Protein AF-A0A317EJA6-F1 (afdb_monomer)

pLDDT: mean 75.08, std 11.93, range [37.5, 88.44]

Nearest PDB structures (foldseek):
  4u9l-assembly1_A  TM=2.646E-01  e=9.476E-01  Thermus thermophilus HB8
  5x9h-assembly1_A  TM=3.148E-01  e=2.258E+00  Thermus thermophilus HB8
  5a1s-assembly2_B  TM=1.714E-01  e=2.710E+00  Salmonella enterica
  7uj6-assembly1_B  TM=1.928E-01  e=5.893E+00  Borreliella burgdorferi 297

Secondary structure (DSSP, 8-state):
-HHHHHHHHHHHHHHHHHHTS-HHHHHHHIIIIIS---HHHHHHHHHHHHHHHHHHHHHHHHHTT---HHHHHHHHHHHHHHHHHIIIIIGGGS-SEEEEETTEEEEHHHHHHHHHHHHHHHHHHHHHHHTTTTSSS--------HHHHHHHHHHHHHHHHHH-S-THHHHHHIIIIIS---HHHHHHHHHHHHHHHHTT--

Organism: NCBI:txid651869

Foldseek 3Di:
DVVVLVVVVVVLLVVCLVLQQQQLLPQQCSCCPVVVDQSLVSLVVSLVSRLVSLVVSLVVLVVVVLAPVVLLVLLLVLLLVLLVCCLVPPVVPDDQFDDDDDPDGCGLSNVLVVLSVVVVVVLVVLCVVLVPPPPDDDPPPQPPPSVQSSVLSNVLSNSCSSSSRLSSNSQQSCCCRVVVRDNSSSSSNSSVSSNVSSVVPD

Sequence (202 aa):
MEIIAYVASALIGISLGLIGGGGSILTMPVLVYLFGVNPLLATSYSLFIVGSTSLAGTVGNFKRRLVNIKTALLFGSASISTVFLTRKFIIPVIPKTIIKIGDFELTENMLMMVLFAVLMVAAATAMIKGGRANSSNQIKKPQLDLGKLLLYGIAIGLATGFLGAGGGFLLIPTLVILVGLPMKEAVGTSLFIIALRLTQEF

Radius of gyration: 17.4 Å; Cα contacts (8 Å, |Δi|>4): 237; chains: 1; bounding box: 53×36×51 Å

InterPro domains:
  IPR002781 Transmembrane protein TauE-like, transmembrane domain [PF01925] (7-195)
  IPR051598 4-Toluene sulfonate uptake permease/Inactive protease-like domain-containing protein [PTHR43701] (6-195)

Solvent-accessible surface area (backbone atoms only — not comparable to full-atom values): 10522 Å² total; per-residue (Å²): 115,66,68,59,48,53,54,48,50,51,54,46,51,53,52,31,63,72,65,46,46,52,35,33,67,52,44,38,58,42,32,32,73,72,65,65,35,55,61,81,58,24,18,57,54,24,27,54,56,34,16,55,52,17,44,59,46,23,57,59,24,53,75,68,68,25,44,48,61,69,58,29,52,51,26,31,49,35,20,50,55,29,20,53,47,29,51,68,62,49,54,78,68,57,62,76,67,77,48,80,63,82,92,48,73,49,37,56,65,54,52,41,52,52,54,48,52,54,52,48,53,50,47,51,53,48,46,67,70,50,72,73,76,80,85,71,87,77,90,65,73,73,78,76,49,61,67,58,42,34,50,51,15,32,55,52,9,40,56,27,26,70,53,48,42,40,48,36,50,61,38,37,51,41,30,33,67,76,65,60,38,57,67,69,34,17,37,24,21,30,13,43,36,35,29,58,48,48,71,70,78,114

Structure (mmCIF, N/CA/C/O backbone):
data_AF-A0A317EJA6-F1
#
_entry.id   AF-A0A317EJA6-F1
#
loop_
_atom_site.group_PDB
_atom_site.id
_atom_site.type_symbol
_atom_site.label_atom_id
_atom_site.label_alt_id
_atom_site.label_comp_id
_atom_site.label_asym_id
_atom_site.label_entity_id
_atom_site.label_seq_id
_atom_site.pdbx_PDB_ins_code
_atom_site.Cartn_x
_atom_site.Cartn_y
_atom_site.Cartn_z
_atom_site.occupancy
_atom_site.B_iso_or_equiv
_atom_site.auth_seq_id
_atom_site.auth_comp_id
_atom_site.auth_asym_id
_atom_site.auth_atom_id
_atom_site.pdbx_PDB_model_num
ATOM 1 N N . MET A 1 1 ? -7.891 -16.860 23.976 1.00 60.44 1 MET A N 1
ATOM 2 C CA . MET A 1 1 ? -8.036 -15.898 22.858 1.00 60.44 1 MET A CA 1
ATOM 3 C C . MET A 1 1 ? -6.690 -15.288 22.466 1.00 60.44 1 MET A C 1
ATOM 5 O O . MET A 1 1 ? -6.360 -15.316 21.291 1.00 60.44 1 MET A O 1
ATOM 9 N N . GLU A 1 2 ? -5.868 -14.832 23.415 1.00 69.12 2 GLU A N 1
ATOM 10 C CA . GLU A 1 2 ? -4.593 -14.140 23.129 1.00 69.12 2 GLU A CA 1
ATOM 11 C C . GLU A 1 2 ? -3.523 -15.008 22.444 1.00 69.12 2 GLU A C 1
ATOM 13 O O . GLU A 1 2 ? -2.884 -14.564 21.498 1.00 69.12 2 GLU A O 1
ATOM 18 N N . ILE A 1 3 ? -3.378 -16.279 22.837 1.00 78.44 3 ILE A N 1
ATOM 19 C CA . ILE A 1 3 ? -2.412 -17.207 22.212 1.00 78.44 3 ILE A CA 1
ATOM 20 C C . ILE A 1 3 ? -2.714 -17.409 20.717 1.00 78.44 3 ILE A C 1
ATOM 22 O O . ILE A 1 3 ? -1.803 -17.436 19.896 1.00 78.44 3 ILE A O 1
ATOM 26 N N . ILE A 1 4 ? -3.997 -17.483 20.347 1.00 78.56 4 ILE A N 1
ATOM 27 C CA . ILE A 1 4 ? -4.428 -17.598 18.945 1.00 78.56 4 ILE A CA 1
ATOM 28 C C . ILE A 1 4 ? -4.082 -16.315 18.182 1.00 78.56 4 ILE A C 1
ATOM 30 O O . ILE A 1 4 ? -3.605 -16.392 17.054 1.00 78.56 4 ILE A O 1
ATOM 34 N N . ALA A 1 5 ? -4.257 -15.146 18.806 1.00 71.94 5 ALA A N 1
ATOM 35 C CA . ALA A 1 5 ? -3.892 -13.864 18.210 1.00 71.94 5 ALA A CA 1
ATOM 36 C C . ALA A 1 5 ? -2.374 -13.733 17.986 1.00 71.94 5 ALA A C 1
ATOM 38 O O . ALA A 1 5 ? -1.963 -13.241 16.936 1.00 71.94 5 ALA A O 1
ATOM 39 N N . TYR A 1 6 ? -1.541 -14.227 18.910 1.00 79.56 6 TYR A N 1
ATOM 40 C CA . TYR A 1 6 ? -0.081 -14.243 18.755 1.00 79.56 6 TYR A CA 1
ATOM 41 C C . TYR A 1 6 ? 0.398 -15.220 17.675 1.00 79.56 6 TYR A C 1
ATOM 43 O O . TYR A 1 6 ? 1.278 -14.894 16.881 1.00 79.56 6 TYR A O 1
ATOM 51 N N . VAL A 1 7 ? -0.196 -16.412 17.598 1.00 81.69 7 VAL A N 1
ATOM 52 C CA . VAL A 1 7 ? 0.138 -17.385 16.546 1.00 81.69 7 VAL A CA 1
ATOM 53 C C . VAL A 1 7 ? -0.316 -16.874 15.176 1.00 81.69 7 VAL A C 1
ATOM 55 O O . VAL A 1 7 ? 0.432 -16.961 14.201 1.00 81.69 7 VAL A O 1
ATOM 58 N N . ALA A 1 8 ? -1.509 -16.277 15.099 1.00 74.00 8 ALA A N 1
ATOM 59 C CA . ALA A 1 8 ? -2.004 -15.650 13.882 1.00 74.00 8 ALA A CA 1
ATOM 60 C C . ALA A 1 8 ? -1.100 -14.488 13.445 1.00 74.00 8 ALA A C 1
ATOM 62 O O . ALA A 1 8 ? -0.719 -14.429 12.278 1.00 74.00 8 ALA A O 1
ATOM 63 N N . SER A 1 9 ? -0.699 -13.598 14.359 1.00 72.75 9 SER A N 1
ATOM 64 C CA . SER A 1 9 ? 0.169 -12.463 14.029 1.00 72.75 9 SER A CA 1
ATOM 65 C C . SER A 1 9 ? 1.563 -12.900 13.571 1.00 72.75 9 SER A C 1
ATOM 67 O O . SER A 1 9 ? 2.102 -12.289 12.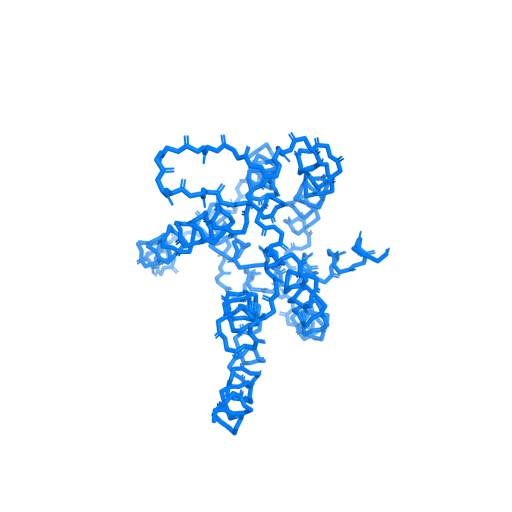649 1.00 72.75 9 SER A O 1
ATOM 69 N N . ALA A 1 10 ? 2.111 -13.992 14.116 1.00 77.50 10 ALA A N 1
ATOM 70 C CA . ALA A 1 10 ? 3.363 -14.585 13.647 1.00 77.50 10 ALA A CA 1
ATOM 71 C C . ALA A 1 10 ? 3.244 -15.146 12.216 1.00 77.50 10 ALA A C 1
ATOM 73 O O . ALA A 1 10 ? 4.062 -14.820 11.353 1.00 77.50 10 ALA A O 1
ATOM 74 N N . LEU A 1 11 ? 2.200 -15.934 11.930 1.00 76.19 11 LEU A N 1
ATOM 75 C CA . LEU A 1 11 ? 1.938 -16.476 10.588 1.00 76.19 11 LEU A CA 1
ATOM 76 C C . LEU A 1 11 ? 1.684 -15.371 9.560 1.00 76.19 11 LEU A C 1
ATOM 78 O O . LEU A 1 11 ? 2.190 -15.428 8.438 1.00 76.19 11 LEU A O 1
ATOM 82 N N . ILE A 1 12 ? 0.938 -14.342 9.960 1.00 70.50 12 ILE A N 1
ATOM 83 C CA . ILE A 1 12 ? 0.706 -13.149 9.155 1.00 70.50 12 ILE A CA 1
ATOM 84 C C . ILE A 1 12 ? 2.040 -12.448 8.912 1.00 70.50 12 ILE A C 1
ATOM 86 O O . ILE A 1 12 ? 2.386 -12.253 7.760 1.00 70.50 12 ILE A O 1
ATOM 90 N N . GLY A 1 13 ? 2.845 -12.156 9.935 1.00 70.31 13 GLY A N 1
ATOM 91 C CA . GLY A 1 13 ? 4.155 -11.516 9.774 1.00 70.31 13 GLY A CA 1
ATOM 92 C C . GLY A 1 13 ? 5.063 -12.234 8.769 1.00 70.31 13 GLY A C 1
ATOM 93 O O . GLY A 1 13 ? 5.651 -11.589 7.900 1.00 70.31 13 GLY A O 1
ATOM 94 N N . ILE A 1 14 ? 5.101 -13.569 8.814 1.00 71.25 14 ILE A N 1
ATOM 95 C CA . ILE A 1 14 ? 5.841 -14.398 7.851 1.00 71.25 14 ILE A CA 1
ATOM 96 C C . ILE A 1 14 ? 5.242 -14.275 6.441 1.00 71.25 14 ILE A C 1
ATOM 98 O O . ILE A 1 14 ? 5.969 -14.028 5.479 1.00 71.25 14 ILE A O 1
ATOM 102 N N . SER A 1 15 ? 3.919 -14.393 6.307 1.00 70.25 15 SER A N 1
ATOM 103 C CA . SER A 1 15 ? 3.217 -14.242 5.025 1.00 70.25 15 SER A CA 1
ATOM 104 C C . SER A 1 15 ? 3.424 -12.847 4.415 1.00 70.25 15 SER A C 1
ATOM 106 O O . SER A 1 15 ? 3.725 -12.714 3.228 1.00 70.25 15 SER A O 1
ATOM 108 N N . LEU A 1 16 ? 3.358 -11.801 5.241 1.00 65.31 16 LEU A N 1
ATOM 109 C CA . LEU A 1 16 ? 3.560 -10.408 4.854 1.00 65.31 16 LEU A CA 1
ATOM 110 C C . LEU A 1 16 ? 5.004 -10.139 4.418 1.00 65.31 16 LEU A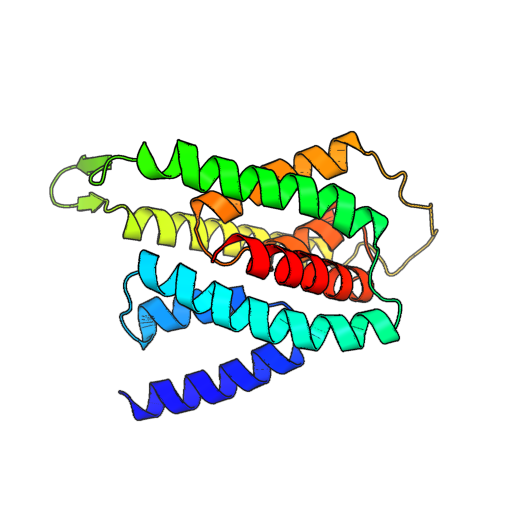 C 1
ATOM 112 O O . LEU A 1 16 ? 5.216 -9.435 3.430 1.00 65.31 16 LEU A O 1
ATOM 116 N N . GLY A 1 17 ? 5.982 -10.724 5.116 1.00 62.88 17 GLY A N 1
ATOM 117 C CA . GLY A 1 17 ? 7.397 -10.640 4.757 1.00 62.88 17 GLY A CA 1
ATOM 118 C C . GLY A 1 17 ? 7.721 -11.340 3.434 1.00 62.88 17 GLY A C 1
ATOM 119 O O . GLY A 1 17 ? 8.519 -10.827 2.652 1.00 62.88 17 GLY A O 1
ATOM 120 N N . LEU A 1 18 ? 7.064 -12.468 3.146 1.00 63.50 18 LEU A N 1
ATOM 121 C CA . LEU A 1 18 ? 7.261 -13.234 1.910 1.00 63.50 18 LEU A CA 1
ATOM 122 C C . LEU A 1 18 ? 6.587 -12.596 0.687 1.00 63.50 18 LEU A C 1
ATOM 124 O O . LEU A 1 18 ? 7.159 -12.606 -0.401 1.00 63.50 18 LEU A O 1
ATOM 128 N N . ILE A 1 19 ? 5.385 -12.035 0.850 1.00 62.78 19 ILE A N 1
ATOM 129 C CA . ILE A 1 19 ? 4.614 -11.428 -0.251 1.00 62.78 19 ILE A CA 1
ATOM 130 C C . ILE A 1 19 ? 5.138 -10.020 -0.588 1.00 62.78 19 ILE A C 1
ATOM 132 O O . ILE A 1 19 ? 4.932 -9.533 -1.699 1.00 62.78 19 ILE A O 1
ATOM 136 N N . GLY A 1 20 ? 5.863 -9.379 0.337 1.00 55.78 20 GLY A N 1
ATOM 137 C CA . GLY A 1 20 ? 6.688 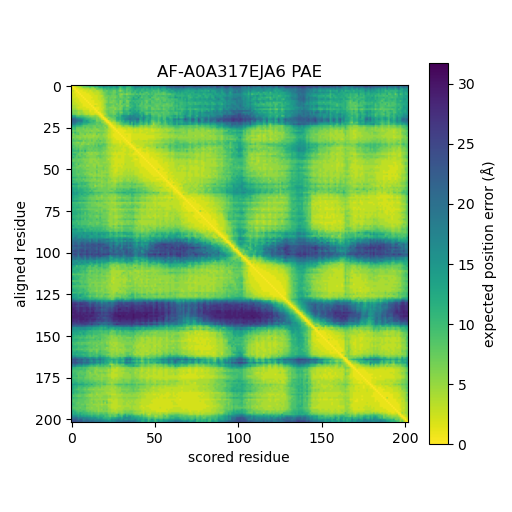-8.208 0.044 1.00 55.78 20 GLY A CA 1
ATOM 138 C C . GLY A 1 20 ? 5.903 -7.009 -0.489 1.00 55.78 20 GLY A C 1
ATOM 139 O O . GLY A 1 20 ? 6.363 -6.349 -1.404 1.00 55.78 20 GLY A O 1
ATOM 140 N N . GLY A 1 21 ? 4.714 -6.718 0.042 1.00 54.38 21 GLY A N 1
ATOM 141 C CA . GLY A 1 21 ? 3.952 -5.515 -0.345 1.00 54.38 21 GLY A CA 1
ATOM 142 C C . GLY A 1 21 ? 2.473 -5.539 0.043 1.00 54.38 21 GLY A C 1
ATOM 143 O O . GLY A 1 21 ? 1.862 -4.491 0.224 1.00 54.38 21 GLY A O 1
ATOM 144 N N . GLY A 1 22 ? 1.905 -6.732 0.258 1.00 54.62 22 GLY A N 1
ATOM 145 C CA . GLY A 1 22 ? 0.502 -6.939 0.660 1.00 54.62 22 GLY A CA 1
ATOM 146 C C . GLY A 1 22 ? 0.213 -6.799 2.160 1.00 54.62 22 GLY A C 1
ATOM 147 O O . GLY A 1 22 ? -0.910 -7.059 2.586 1.00 54.62 22 GLY A O 1
ATOM 148 N N . GLY A 1 23 ? 1.211 -6.369 2.943 1.00 59.34 23 GLY A N 1
ATOM 149 C CA . GLY A 1 23 ? 1.157 -6.091 4.383 1.00 59.34 23 GLY A CA 1
ATOM 150 C C . GLY A 1 23 ? -0.177 -5.542 4.881 1.00 59.34 23 GLY A C 1
ATOM 151 O O . GLY A 1 23 ? -0.782 -6.078 5.813 1.00 59.34 23 GLY A O 1
ATOM 152 N N . SER A 1 24 ? -0.636 -4.475 4.223 1.00 61.47 24 SER A N 1
ATOM 153 C CA . SER A 1 24 ? -1.781 -3.674 4.656 1.00 61.47 24 SER A CA 1
ATOM 154 C C . SER A 1 24 ? -3.139 -4.325 4.437 1.00 61.47 24 SER A C 1
ATOM 156 O O . SER A 1 24 ? -4.079 -3.968 5.142 1.00 61.47 24 SER A O 1
ATOM 158 N N . ILE A 1 25 ? -3.250 -5.306 3.529 1.00 69.94 25 ILE A N 1
ATOM 159 C CA . ILE A 1 25 ? -4.513 -6.030 3.292 1.00 69.94 25 ILE A CA 1
ATOM 160 C C . ILE A 1 25 ? -4.940 -6.766 4.553 1.00 69.94 25 ILE A C 1
ATOM 162 O O . ILE A 1 25 ? -6.112 -6.754 4.914 1.00 69.94 25 ILE A O 1
ATOM 166 N N . LEU A 1 26 ? -3.973 -7.411 5.207 1.00 73.88 26 LEU A N 1
ATOM 167 C CA . LEU A 1 26 ? -4.229 -8.300 6.333 1.00 73.88 26 LEU A CA 1
ATOM 168 C C . LEU A 1 26 ? -4.029 -7.603 7.679 1.00 73.88 26 LEU A C 1
ATOM 170 O O . LEU A 1 26 ? -4.801 -7.858 8.597 1.00 73.88 26 LEU A O 1
ATOM 174 N N . THR A 1 27 ? -3.055 -6.694 7.816 1.00 77.56 27 THR A N 1
ATOM 175 C CA . THR A 1 27 ? -2.794 -6.025 9.111 1.00 77.56 27 THR A CA 1
ATOM 176 C C . THR A 1 27 ? -3.983 -5.219 9.619 1.00 77.56 27 THR A C 1
ATOM 178 O O . THR A 1 27 ? -4.251 -5.245 10.816 1.00 77.56 27 THR A O 1
ATOM 181 N N . MET A 1 28 ? -4.712 -4.532 8.737 1.00 79.00 28 MET A N 1
ATOM 182 C CA . MET A 1 28 ? -5.861 -3.713 9.131 1.00 79.00 28 MET A CA 1
ATOM 183 C C . MET A 1 28 ? -7.002 -4.543 9.750 1.00 79.00 28 MET A C 1
ATOM 185 O O . MET A 1 28 ? -7.325 -4.309 10.917 1.00 79.00 28 MET A O 1
ATOM 189 N N . PRO A 1 29 ? -7.570 -5.552 9.054 1.00 77.38 29 PRO A N 1
ATOM 190 C CA . PRO A 1 29 ? -8.573 -6.444 9.636 1.00 77.38 29 PRO A CA 1
ATOM 191 C C . PRO A 1 29 ? -8.081 -7.161 10.889 1.00 77.38 29 PRO A C 1
ATOM 193 O O . PRO A 1 29 ? -8.847 -7.357 11.822 1.00 77.38 29 PRO A O 1
ATOM 196 N N . VAL A 1 30 ? -6.805 -7.538 10.937 1.00 79.62 30 VAL A N 1
ATOM 197 C CA . VAL A 1 30 ? -6.236 -8.234 12.095 1.00 79.62 30 VAL A CA 1
ATOM 198 C C . VAL A 1 30 ? -6.232 -7.335 13.327 1.00 79.62 30 VAL A C 1
ATOM 200 O O . VAL A 1 30 ? -6.695 -7.751 14.385 1.00 79.62 30 VAL A O 1
ATOM 203 N N . LEU A 1 31 ? -5.776 -6.089 13.197 1.00 79.50 31 LEU A N 1
ATOM 204 C CA . LEU A 1 31 ? -5.775 -5.128 14.302 1.00 79.50 31 LEU A CA 1
ATOM 205 C C . LEU A 1 31 ? -7.192 -4.819 14.800 1.00 79.50 31 LEU A C 1
ATOM 207 O O . LEU A 1 31 ? -7.409 -4.726 16.005 1.00 79.50 31 LEU A O 1
ATOM 211 N N . VAL A 1 32 ? -8.161 -4.709 13.891 1.00 82.31 32 VAL A N 1
ATOM 212 C CA . VAL A 1 32 ? -9.547 -4.385 14.250 1.00 82.31 32 VAL A CA 1
ATOM 213 C C . VAL A 1 32 ? -10.286 -5.593 14.831 1.00 82.31 32 VAL A C 1
ATOM 215 O O . VAL A 1 32 ? -10.873 -5.488 15.904 1.00 82.31 32 VAL A O 1
ATOM 218 N N . TYR A 1 33 ? -10.255 -6.747 14.160 1.00 82.44 33 TYR A N 1
ATOM 219 C CA . TYR A 1 33 ? -11.065 -7.910 14.538 1.00 82.44 33 TYR A CA 1
ATOM 220 C C . TYR A 1 33 ? -10.400 -8.827 15.567 1.00 82.44 33 TYR A C 1
ATOM 222 O O . TYR A 1 33 ? -11.106 -9.366 16.414 1.00 82.44 33 TYR A O 1
ATOM 230 N N . LEU A 1 34 ? -9.0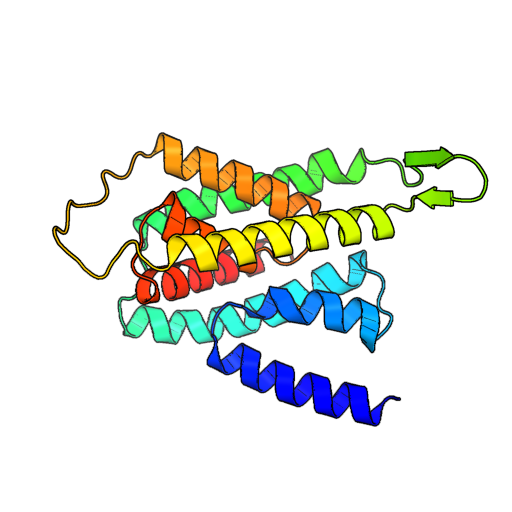74 -9.029 15.519 1.00 80.62 34 LEU A N 1
ATOM 231 C CA . LEU A 1 34 ? -8.389 -9.873 16.511 1.00 80.62 34 LEU A CA 1
ATOM 232 C C . LEU A 1 34 ? -7.963 -9.085 17.748 1.00 80.62 34 LEU A C 1
ATOM 234 O O . LEU A 1 34 ? -8.118 -9.580 18.860 1.00 80.62 34 LEU A O 1
ATOM 238 N N . PHE A 1 35 ? -7.410 -7.886 17.557 1.00 80.06 35 PHE A N 1
ATOM 239 C CA . PHE A 1 35 ? -6.883 -7.078 18.662 1.00 80.06 35 PHE A CA 1
ATOM 240 C C . PHE A 1 35 ? -7.887 -6.052 19.205 1.00 80.06 35 PHE A C 1
ATOM 242 O O . PHE A 1 35 ? -7.590 -5.385 20.192 1.00 80.06 35 PHE A O 1
ATOM 249 N N . GLY A 1 36 ? -9.067 -5.913 18.587 1.00 81.81 36 GLY A N 1
ATOM 250 C CA . GLY A 1 36 ? -10.111 -4.989 19.044 1.00 81.81 36 GLY A CA 1
ATOM 251 C C . GLY A 1 36 ? -9.709 -3.512 18.967 1.00 81.81 36 GLY A C 1
ATOM 252 O O . GLY A 1 36 ? -10.310 -2.672 19.634 1.00 81.81 36 GLY A O 1
ATOM 253 N N . VAL A 1 37 ? -8.674 -3.180 18.190 1.00 83.19 37 VAL A N 1
ATOM 254 C CA . VAL A 1 37 ? -8.165 -1.812 18.076 1.00 83.19 37 VAL A CA 1
ATOM 255 C C . VAL A 1 37 ? -9.150 -0.984 17.257 1.00 83.19 37 VAL A C 1
ATOM 257 O O . VAL A 1 37 ? -9.646 -1.423 16.219 1.00 83.19 37 VAL A O 1
ATOM 260 N N . ASN A 1 38 ? -9.414 0.246 17.702 1.00 82.94 38 ASN A N 1
ATOM 261 C CA . ASN A 1 38 ? -10.247 1.180 16.951 1.00 82.94 38 ASN A CA 1
ATOM 262 C C . ASN A 1 38 ? -9.691 1.352 15.516 1.00 82.94 38 ASN A C 1
ATOM 264 O O . ASN A 1 38 ? -8.483 1.568 15.379 1.00 82.94 38 ASN A O 1
ATOM 268 N N . PRO A 1 39 ? -10.528 1.299 14.460 1.00 76.62 39 PRO A N 1
ATOM 269 C CA . PRO A 1 39 ? -10.091 1.430 13.069 1.00 76.62 39 PRO A CA 1
ATOM 270 C C . PRO A 1 39 ? -9.158 2.612 12.814 1.00 76.62 39 PRO A C 1
ATOM 272 O O . PRO A 1 39 ? -8.150 2.439 12.138 1.00 76.62 39 PRO A O 1
ATOM 275 N N . LEU A 1 40 ? -9.421 3.765 13.435 1.00 74.25 40 LEU A N 1
ATOM 276 C CA . LEU A 1 40 ? -8.604 4.970 13.291 1.00 74.25 40 LEU A CA 1
ATOM 277 C C . LEU A 1 40 ? -7.190 4.834 13.889 1.00 74.25 40 LEU A C 1
ATOM 279 O O . LEU A 1 40 ? -6.240 5.449 13.410 1.00 74.25 40 LEU A O 1
ATOM 283 N N . LEU A 1 41 ? -7.023 4.041 14.949 1.00 78.88 41 LEU A N 1
ATOM 284 C CA . LEU A 1 41 ? -5.701 3.741 15.515 1.00 78.88 41 LEU A CA 1
ATOM 285 C C . LEU A 1 41 ? -5.013 2.627 14.732 1.00 78.88 41 LEU A C 1
ATOM 287 O O . LEU A 1 41 ? -3.811 2.678 14.464 1.00 78.88 41 LEU A O 1
ATOM 291 N N . ALA A 1 42 ? -5.794 1.632 14.325 1.00 80.25 42 ALA A N 1
ATOM 292 C CA . ALA A 1 42 ? -5.310 0.510 13.555 1.00 80.25 42 ALA A CA 1
ATOM 293 C C . ALA A 1 42 ? -4.734 0.974 12.202 1.00 80.25 42 ALA A C 1
ATOM 295 O O . ALA A 1 42 ? -3.743 0.404 11.746 1.00 80.25 42 ALA A O 1
ATOM 296 N N . THR A 1 43 ? -5.284 2.026 11.580 1.00 76.06 43 THR A N 1
ATOM 297 C CA . THR A 1 43 ? -4.746 2.606 10.339 1.00 76.06 43 THR A CA 1
ATOM 298 C C . THR A 1 43 ? -3.312 3.087 10.526 1.00 76.06 43 THR A C 1
ATOM 300 O O . THR A 1 43 ? -2.431 2.684 9.763 1.00 76.06 43 THR A O 1
ATOM 303 N N . SER A 1 44 ? -3.047 3.834 11.600 1.00 78.19 44 SER A N 1
ATOM 304 C CA . SER A 1 44 ? -1.714 4.350 11.930 1.00 78.19 44 SER A CA 1
ATOM 305 C C . SER A 1 44 ? -0.721 3.220 12.214 1.00 78.19 44 SER A C 1
ATOM 307 O O . SER A 1 44 ? 0.382 3.201 11.666 1.00 78.19 44 SER A O 1
ATOM 309 N N . TYR A 1 45 ? -1.122 2.218 13.005 1.00 81.75 45 TYR A N 1
ATOM 310 C CA . TYR A 1 45 ? -0.277 1.051 13.279 1.00 81.75 45 TYR A CA 1
ATOM 311 C C . TYR A 1 45 ? 0.010 0.236 12.019 1.00 81.75 45 TYR A C 1
ATOM 313 O O . TYR A 1 45 ? 1.149 -0.171 11.790 1.00 81.75 45 TYR A O 1
ATOM 321 N N . SER A 1 46 ? -0.994 0.040 11.161 1.00 79.44 46 SER A N 1
ATOM 322 C CA . SER A 1 46 ? -0.817 -0.679 9.902 1.00 79.44 46 SER A CA 1
ATOM 323 C C . SER A 1 46 ? 0.171 0.034 8.983 1.00 79.44 46 SER A C 1
ATOM 325 O O . SER A 1 46 ? 1.039 -0.617 8.407 1.00 79.44 46 SER A O 1
ATOM 327 N N . LEU A 1 47 ? 0.112 1.367 8.884 1.00 78.88 47 LEU A N 1
ATOM 328 C CA . LEU A 1 47 ? 1.046 2.106 8.048 1.00 78.88 47 LEU A CA 1
ATOM 329 C C . LEU A 1 47 ? 2.470 2.017 8.592 1.00 78.88 47 LEU A C 1
ATOM 331 O O . LEU A 1 47 ? 3.395 1.830 7.807 1.00 78.88 47 LEU A O 1
ATOM 335 N N . PHE A 1 48 ? 2.657 2.084 9.910 1.00 80.56 48 PHE A N 1
ATOM 336 C CA . PHE A 1 48 ? 3.984 1.929 10.500 1.00 80.56 48 PHE A CA 1
ATOM 337 C C . PHE A 1 48 ? 4.581 0.543 10.219 1.00 80.56 48 PHE A C 1
ATOM 339 O O . PHE A 1 48 ? 5.724 0.436 9.763 1.00 80.56 48 PHE A O 1
ATOM 346 N N . ILE A 1 49 ? 3.795 -0.521 10.415 1.00 80.62 49 ILE A N 1
ATOM 347 C CA . ILE A 1 49 ? 4.213 -1.908 10.151 1.00 80.62 49 ILE A CA 1
ATOM 348 C C . ILE A 1 49 ? 4.563 -2.087 8.667 1.00 80.62 49 ILE A C 1
ATOM 350 O O . ILE A 1 49 ? 5.619 -2.616 8.303 1.00 80.62 49 ILE A O 1
ATOM 354 N N . VAL A 1 50 ? 3.675 -1.636 7.785 1.00 78.94 50 VAL A N 1
ATOM 355 C CA . VAL A 1 50 ? 3.788 -1.871 6.345 1.00 78.94 50 VAL A CA 1
ATOM 356 C C . VAL A 1 50 ? 4.832 -0.959 5.715 1.00 78.94 50 VAL A C 1
ATOM 358 O O . VAL A 1 50 ? 5.565 -1.394 4.834 1.00 78.94 50 VAL A O 1
ATOM 361 N N . GLY A 1 51 ? 4.973 0.275 6.183 1.00 82.62 51 GLY A N 1
ATOM 362 C CA . GLY A 1 51 ? 6.034 1.169 5.744 1.00 82.62 51 GLY A CA 1
ATOM 363 C C . GLY A 1 51 ? 7.410 0.662 6.157 1.00 82.62 51 GLY A C 1
ATOM 364 O O . GLY A 1 51 ? 8.303 0.622 5.315 1.00 82.62 51 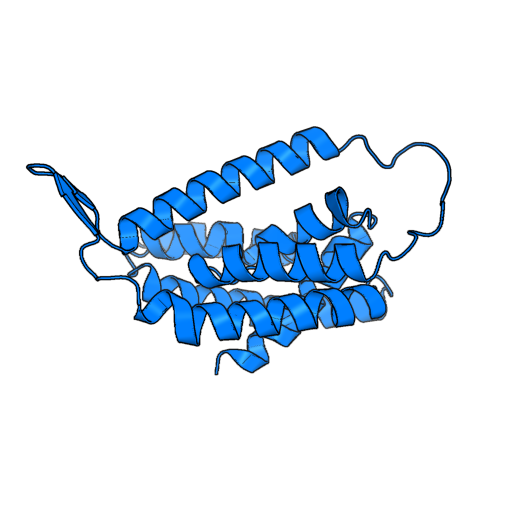GLY A O 1
ATOM 365 N N . SER A 1 52 ? 7.577 0.193 7.399 1.00 82.88 52 SER A N 1
ATOM 366 C CA . SER A 1 52 ? 8.859 -0.353 7.872 1.00 82.88 52 SER A CA 1
ATOM 367 C C . SER A 1 52 ? 9.282 -1.586 7.067 1.00 82.88 52 SER A C 1
ATOM 369 O O . SER A 1 52 ? 10.410 -1.671 6.577 1.00 82.88 52 SER A O 1
ATOM 371 N N . THR A 1 53 ? 8.353 -2.521 6.847 1.00 80.31 53 THR A N 1
ATOM 372 C CA . THR A 1 53 ? 8.600 -3.706 6.004 1.00 80.31 53 THR A CA 1
ATOM 373 C C . THR A 1 53 ? 8.830 -3.332 4.538 1.00 80.31 53 THR A C 1
ATOM 375 O O . THR A 1 53 ? 9.691 -3.919 3.878 1.00 80.31 53 THR A O 1
ATOM 378 N N . SER A 1 54 ? 8.132 -2.311 4.032 1.00 81.25 54 SER A N 1
ATOM 379 C CA . SER A 1 54 ? 8.302 -1.844 2.656 1.00 81.25 54 SER A CA 1
ATOM 380 C C . SER A 1 54 ? 9.643 -1.165 2.423 1.00 81.25 54 SER A C 1
ATOM 382 O O . SER A 1 54 ? 10.212 -1.301 1.343 1.00 81.25 54 SER A O 1
ATOM 384 N N . LEU A 1 55 ? 10.181 -0.479 3.428 1.00 85.19 55 LEU A N 1
ATOM 385 C CA . LEU A 1 55 ? 11.495 0.150 3.369 1.00 85.19 55 LEU A CA 1
ATOM 386 C C . LEU A 1 55 ? 12.592 -0.917 3.228 1.00 85.19 55 LEU A C 1
ATOM 388 O O . LEU A 1 55 ? 13.425 -0.828 2.325 1.00 85.19 55 LEU A O 1
ATOM 392 N N . ALA A 1 56 ? 12.514 -2.000 4.010 1.00 83.56 56 ALA A N 1
ATOM 393 C CA . ALA A 1 56 ? 13.400 -3.157 3.865 1.00 83.56 56 ALA A CA 1
ATOM 394 C C . ALA A 1 56 ? 13.234 -3.866 2.502 1.00 83.56 56 ALA A C 1
ATOM 396 O O . ALA A 1 56 ? 14.217 -4.143 1.809 1.00 83.56 56 ALA A O 1
ATOM 397 N N . GLY A 1 57 ? 11.990 -4.114 2.074 1.00 80.31 57 GLY A N 1
ATOM 398 C CA . GLY A 1 57 ? 11.685 -4.765 0.795 1.00 80.31 57 GLY A CA 1
ATOM 399 C C . GLY A 1 57 ? 12.116 -3.944 -0.424 1.00 80.31 57 GLY A C 1
ATOM 400 O O . GLY A 1 57 ? 12.585 -4.497 -1.424 1.00 80.31 57 GLY A O 1
ATOM 401 N N . THR A 1 58 ? 12.017 -2.618 -0.335 1.00 83.56 58 THR A N 1
ATOM 402 C CA . THR A 1 58 ? 12.444 -1.680 -1.378 1.00 83.56 58 THR A CA 1
ATOM 403 C C . THR A 1 58 ? 13.927 -1.832 -1.670 1.00 83.56 58 THR A C 1
ATOM 405 O O . THR A 1 58 ? 14.291 -1.941 -2.836 1.00 83.56 58 THR A O 1
ATOM 408 N N . VAL A 1 59 ? 14.785 -1.916 -0.645 1.00 84.12 59 VAL A N 1
ATOM 409 C CA . VAL A 1 59 ? 16.240 -2.069 -0.830 1.00 84.12 59 VAL A CA 1
ATOM 410 C C . VAL A 1 59 ? 16.563 -3.314 -1.665 1.00 84.12 59 VAL A C 1
ATOM 412 O O . VAL A 1 59 ? 17.371 -3.255 -2.595 1.00 84.12 59 VAL A O 1
ATOM 415 N N . GLY A 1 60 ? 15.898 -4.440 -1.387 1.00 81.62 60 GLY A N 1
ATOM 416 C CA . GLY A 1 60 ? 16.063 -5.677 -2.154 1.00 81.62 60 GLY A CA 1
ATOM 417 C C . GLY A 1 60 ? 15.579 -5.560 -3.604 1.00 81.62 60 GLY A C 1
ATOM 418 O O . GLY A 1 60 ? 16.252 -6.024 -4.527 1.00 81.62 60 GLY A O 1
ATOM 419 N N . ASN A 1 61 ? 14.442 -4.900 -3.826 1.00 82.38 61 ASN A N 1
ATOM 420 C CA . ASN A 1 61 ? 13.876 -4.705 -5.164 1.00 82.38 61 ASN A CA 1
ATOM 421 C C . ASN A 1 61 ? 14.655 -3.682 -6.000 1.00 82.38 61 ASN A C 1
ATOM 423 O O . ASN A 1 61 ? 14.778 -3.849 -7.215 1.00 82.38 61 ASN A O 1
ATOM 427 N N . PHE A 1 62 ? 15.250 -2.678 -5.353 1.00 81.94 62 PHE A N 1
ATOM 428 C CA . PHE A 1 62 ? 16.135 -1.702 -5.984 1.00 81.94 62 PHE A CA 1
ATOM 429 C C . PHE A 1 62 ? 17.399 -2.383 -6.519 1.00 81.94 62 PHE A C 1
ATOM 431 O O . PHE A 1 62 ? 17.775 -2.177 -7.672 1.00 81.94 62 PHE A O 1
ATOM 438 N N . LYS A 1 63 ? 17.994 -3.293 -5.730 1.00 83.44 63 LYS A N 1
ATOM 439 C CA . LYS A 1 63 ? 19.126 -4.130 -6.171 1.00 83.44 63 LYS A CA 1
ATOM 440 C C . LYS A 1 63 ? 18.767 -5.023 -7.362 1.00 83.44 63 LYS A C 1
ATOM 442 O O . LYS A 1 63 ? 19.598 -5.237 -8.238 1.00 83.44 63 LYS A O 1
ATOM 447 N N . ARG A 1 64 ? 17.526 -5.514 -7.428 1.00 84.19 64 ARG A N 1
ATOM 448 C CA . ARG A 1 64 ? 17.018 -6.346 -8.535 1.00 84.19 64 ARG A CA 1
ATOM 449 C C . ARG A 1 64 ? 16.533 -5.538 -9.750 1.00 84.19 64 ARG A C 1
ATOM 451 O O . ARG A 1 64 ? 16.068 -6.147 -10.707 1.00 84.19 64 ARG A O 1
ATOM 458 N N . ARG A 1 65 ? 16.634 -4.198 -9.729 1.00 83.94 65 ARG A N 1
ATOM 459 C CA . ARG A 1 65 ? 16.129 -3.276 -10.771 1.00 83.94 65 ARG A CA 1
ATOM 460 C C . ARG A 1 65 ? 14.645 -3.479 -11.120 1.00 83.94 65 ARG A C 1
ATOM 462 O O . ARG A 1 65 ? 14.230 -3.217 -12.241 1.00 83.94 65 ARG A O 1
ATOM 469 N N . LEU A 1 66 ? 13.840 -3.907 -10.147 1.00 84.38 66 LEU A N 1
ATOM 470 C CA . LEU A 1 66 ? 12.393 -4.118 -10.305 1.00 84.38 66 LEU A CA 1
ATOM 471 C C . LEU A 1 66 ? 11.571 -2.859 -9.981 1.00 84.38 66 LEU A C 1
ATOM 473 O O . LEU A 1 66 ? 10.350 -2.917 -9.898 1.00 84.38 66 LEU A O 1
ATOM 477 N N . VAL A 1 67 ? 12.223 -1.720 -9.747 1.00 86.25 67 VAL A N 1
ATOM 478 C CA . VAL A 1 67 ? 11.548 -0.473 -9.374 1.00 86.25 67 VAL A CA 1
ATOM 479 C C . VAL A 1 67 ? 11.492 0.443 -10.589 1.00 86.25 67 VAL A C 1
ATOM 481 O O . VAL A 1 67 ? 12.517 0.949 -11.050 1.00 86.25 67 VAL A O 1
ATOM 484 N N . ASN A 1 68 ? 10.286 0.698 -11.095 1.00 87.19 68 ASN A N 1
ATOM 485 C CA . ASN A 1 68 ? 10.083 1.663 -12.165 1.00 87.19 68 ASN A CA 1
ATOM 486 C C . ASN A 1 68 ? 10.009 3.078 -11.573 1.00 87.19 68 ASN A C 1
ATOM 488 O O . ASN A 1 68 ? 8.939 3.560 -11.204 1.00 87.19 68 ASN A O 1
ATOM 492 N N . ILE A 1 69 ? 11.162 3.747 -11.480 1.00 86.94 69 ILE A N 1
ATOM 493 C CA . ILE A 1 69 ? 11.293 5.052 -10.809 1.00 86.94 69 ILE A CA 1
ATOM 494 C C . ILE A 1 69 ? 10.377 6.112 -11.421 1.00 86.94 69 ILE A C 1
ATOM 496 O O . ILE A 1 69 ? 9.752 6.861 -10.682 1.00 86.94 69 ILE A O 1
ATOM 500 N N . LYS A 1 70 ? 10.240 6.162 -12.753 1.00 85.81 70 LYS A N 1
ATOM 501 C CA . LYS A 1 70 ? 9.362 7.143 -13.414 1.00 85.81 70 LYS A CA 1
ATOM 502 C C . LYS A 1 70 ? 7.910 6.959 -12.989 1.00 85.81 70 LYS A C 1
ATOM 504 O O . LYS A 1 70 ? 7.259 7.924 -12.601 1.00 85.81 70 LYS A O 1
ATOM 509 N N . THR A 1 71 ? 7.428 5.718 -13.028 1.00 85.50 71 THR A N 1
ATOM 510 C CA . THR A 1 71 ? 6.061 5.387 -12.615 1.00 85.50 71 THR A CA 1
ATOM 511 C C . THR A 1 71 ? 5.874 5.667 -11.133 1.00 85.50 71 THR A C 1
ATOM 513 O O . THR A 1 71 ? 4.904 6.315 -10.763 1.00 85.50 71 THR A O 1
ATOM 516 N N . ALA A 1 72 ? 6.825 5.258 -10.292 1.00 86.94 72 ALA A N 1
ATOM 517 C CA . ALA A 1 72 ? 6.758 5.518 -8.864 1.00 86.94 72 ALA A CA 1
ATOM 518 C C . ALA A 1 72 ? 6.741 7.007 -8.523 1.00 86.94 72 ALA A C 1
ATOM 520 O O . ALA A 1 72 ? 5.994 7.405 -7.641 1.00 86.94 72 ALA A O 1
ATOM 521 N N . LEU A 1 73 ? 7.535 7.833 -9.204 1.00 87.69 73 LEU A N 1
ATOM 522 C CA . LEU A 1 73 ? 7.600 9.258 -8.903 1.00 87.69 73 LEU A CA 1
ATOM 523 C C . LEU A 1 73 ? 6.323 9.970 -9.357 1.00 87.69 73 LEU A C 1
ATOM 525 O O . LEU A 1 73 ? 5.753 10.750 -8.603 1.00 87.69 73 LEU A O 1
ATOM 529 N N . LEU A 1 74 ? 5.835 9.664 -10.561 1.00 86.44 74 LEU A N 1
ATOM 530 C CA . LEU A 1 74 ? 4.635 10.279 -11.134 1.00 86.44 74 LEU A CA 1
ATOM 531 C C . LEU A 1 74 ? 3.354 9.820 -10.433 1.00 86.44 74 LEU A C 1
ATOM 533 O O . LEU A 1 74 ? 2.563 10.638 -9.976 1.00 86.44 74 LEU A O 1
ATOM 537 N N . PHE A 1 75 ? 3.164 8.507 -10.315 1.00 87.31 75 PHE A N 1
ATOM 538 C CA . PHE A 1 75 ? 2.008 7.941 -9.629 1.00 87.31 75 PHE A CA 1
ATOM 539 C C . PHE A 1 75 ? 2.085 8.207 -8.123 1.00 87.31 75 PHE A C 1
ATOM 541 O O . PHE A 1 75 ? 1.096 8.589 -7.501 1.00 87.31 75 PHE A O 1
ATOM 548 N N . GLY A 1 76 ? 3.265 8.011 -7.528 1.00 86.38 76 GLY A N 1
ATOM 549 C CA . GLY A 1 76 ? 3.490 8.184 -6.098 1.00 86.38 76 GLY A CA 1
ATOM 550 C C . GLY A 1 76 ? 3.300 9.625 -5.656 1.00 86.38 76 GLY A C 1
ATOM 551 O O . GLY A 1 76 ? 2.579 9.830 -4.692 1.00 86.38 76 GLY A O 1
ATOM 552 N N . SER A 1 77 ? 3.843 10.621 -6.367 1.00 88.00 77 SER A N 1
ATOM 553 C CA . SER A 1 77 ? 3.615 12.035 -6.020 1.00 88.00 77 SER A CA 1
ATOM 554 C C . SER A 1 77 ? 2.130 12.395 -6.052 1.00 88.00 77 SER A C 1
ATOM 556 O O . SER A 1 77 ? 1.609 12.883 -5.053 1.00 88.00 77 SER A O 1
ATOM 558 N N . ALA A 1 78 ? 1.416 12.054 -7.129 1.00 88.44 78 ALA A N 1
ATOM 559 C CA . ALA A 1 78 ? -0.024 12.284 -7.227 1.00 88.44 78 ALA A CA 1
ATOM 560 C C . ALA A 1 78 ? -0.797 11.606 -6.091 1.00 88.44 78 ALA A C 1
ATOM 562 O O . ALA A 1 78 ? -1.656 12.217 -5.454 1.00 88.44 78 ALA A O 1
ATOM 563 N N . SER A 1 79 ? -0.468 10.348 -5.802 1.00 86.69 79 SER A N 1
ATOM 564 C CA . SER A 1 79 ? -1.152 9.572 -4.777 1.00 86.69 79 SER A CA 1
ATOM 565 C C . SER A 1 79 ? -0.821 10.033 -3.355 1.00 86.69 79 SER A C 1
ATOM 567 O O . SER A 1 79 ? -1.697 10.011 -2.495 1.00 86.69 79 SER A O 1
ATOM 569 N N . ILE A 1 80 ? 0.418 10.449 -3.083 1.00 86.06 80 ILE A N 1
ATOM 570 C CA . ILE A 1 80 ? 0.856 11.016 -1.797 1.00 86.06 80 ILE A CA 1
ATOM 571 C C . ILE A 1 80 ? 0.160 12.357 -1.563 1.00 86.06 80 ILE A C 1
ATOM 573 O O . ILE A 1 80 ? -0.504 12.524 -0.542 1.00 86.06 80 ILE A O 1
ATOM 577 N N . SER A 1 81 ? 0.227 13.275 -2.534 1.00 87.25 81 SER A N 1
ATOM 578 C CA . SER A 1 81 ? -0.426 14.583 -2.440 1.00 87.25 81 SER A CA 1
ATOM 579 C C . SER A 1 81 ? -1.931 14.448 -2.235 1.00 87.25 81 SER A C 1
ATOM 581 O O . SER A 1 81 ? -2.507 15.152 -1.410 1.00 87.25 81 SER A O 1
ATOM 583 N N . THR A 1 82 ? -2.570 13.508 -2.933 1.00 86.31 82 THR A N 1
ATOM 584 C CA . THR A 1 82 ? -4.013 13.288 -2.806 1.00 86.31 82 THR A CA 1
ATOM 585 C C . THR A 1 82 ? -4.392 12.689 -1.456 1.00 86.31 82 THR A C 1
ATOM 587 O O . THR A 1 82 ? -5.379 13.125 -0.870 1.00 86.31 82 THR A O 1
ATOM 590 N N . VAL A 1 83 ? -3.617 11.740 -0.915 1.00 81.75 83 VAL A N 1
ATOM 591 C CA . VAL A 1 83 ? -3.862 11.221 0.445 1.00 81.75 83 VAL A CA 1
ATOM 592 C C . VAL A 1 83 ? -3.737 12.326 1.476 1.00 81.75 83 VAL A C 1
ATOM 594 O O . VAL A 1 83 ? -4.630 12.475 2.307 1.00 81.75 83 VAL A O 1
ATOM 597 N N . PHE A 1 84 ? -2.680 13.133 1.386 1.00 81.56 84 PHE A N 1
ATOM 598 C CA . PHE A 1 84 ? -2.483 14.259 2.288 1.00 81.56 84 PHE A CA 1
ATOM 599 C C . PHE A 1 84 ? -3.662 15.239 2.222 1.00 81.56 84 PHE A C 1
ATOM 601 O O . PHE A 1 84 ? -4.204 15.637 3.253 1.00 81.56 84 PHE A O 1
ATOM 608 N N . LEU A 1 85 ? -4.119 15.574 1.011 1.00 82.75 85 LEU A N 1
ATOM 609 C CA . LEU A 1 85 ? -5.252 16.474 0.808 1.00 82.75 85 LEU A CA 1
ATOM 610 C C . LEU A 1 85 ? -6.565 15.874 1.331 1.00 82.75 85 LEU A C 1
ATOM 612 O O . LEU A 1 85 ? -7.324 16.556 2.010 1.00 82.75 85 LEU A O 1
ATOM 616 N N . THR A 1 86 ? -6.800 14.584 1.087 1.00 79.88 86 THR A N 1
ATOM 617 C CA . THR A 1 86 ? -7.986 13.860 1.570 1.00 79.88 86 THR A CA 1
ATOM 618 C C . THR A 1 86 ? -8.024 13.836 3.091 1.00 79.88 86 THR A C 1
ATOM 620 O O . THR A 1 86 ? -9.037 14.167 3.701 1.00 79.88 86 THR A O 1
ATOM 623 N N . ARG A 1 87 ? -6.898 13.518 3.730 1.00 73.62 87 ARG A N 1
ATOM 624 C CA . ARG A 1 87 ? -6.823 13.436 5.187 1.00 73.62 87 ARG A CA 1
ATOM 625 C C . ARG A 1 87 ? -6.937 14.806 5.851 1.00 73.62 87 ARG A C 1
ATOM 627 O O . ARG A 1 87 ? -7.536 14.910 6.913 1.00 73.62 87 ARG A O 1
ATOM 634 N N . LYS A 1 88 ? -6.399 15.856 5.221 1.00 76.88 88 LYS A N 1
ATOM 635 C CA . LYS A 1 88 ? -6.431 17.223 5.755 1.00 76.88 88 LYS A CA 1
ATOM 636 C C . LYS A 1 88 ? -7.753 17.952 5.516 1.00 76.88 88 LYS A C 1
ATOM 638 O O . LYS A 1 88 ? -8.153 18.737 6.365 1.00 76.88 88 LYS A O 1
ATOM 643 N N . PHE A 1 89 ? -8.403 17.739 4.373 1.00 73.31 89 PHE A N 1
ATOM 644 C CA . PHE A 1 89 ? -9.582 18.517 3.973 1.00 73.31 89 PHE A CA 1
ATOM 645 C C . PHE A 1 89 ? -10.877 17.717 3.947 1.00 73.31 89 PHE A C 1
ATOM 647 O O . PHE A 1 89 ? -11.932 18.297 4.159 1.00 73.31 89 PHE A O 1
ATOM 654 N N . ILE A 1 90 ? -10.822 16.416 3.666 1.00 71.50 90 ILE A N 1
ATOM 655 C CA . ILE A 1 90 ? -12.026 15.621 3.417 1.00 71.50 90 ILE A CA 1
ATOM 656 C C . ILE A 1 90 ? -12.451 14.861 4.673 1.00 71.50 90 ILE A C 1
ATOM 658 O O . ILE A 1 90 ? -13.596 14.987 5.087 1.00 71.50 90 ILE A O 1
ATOM 662 N N . ILE A 1 91 ? -11.531 14.148 5.332 1.00 69.81 91 ILE A N 1
ATOM 663 C CA . ILE A 1 91 ? -11.827 13.420 6.579 1.00 69.81 91 ILE A CA 1
ATOM 664 C C . ILE A 1 91 ? -12.363 14.316 7.711 1.00 69.81 91 ILE A C 1
ATOM 666 O O . ILE A 1 91 ? -13.383 13.953 8.290 1.00 69.81 91 ILE A O 1
ATOM 670 N N . PRO A 1 92 ? -11.783 15.492 8.030 1.00 65.88 92 PRO A N 1
ATOM 671 C CA . PRO A 1 92 ? -12.299 16.320 9.125 1.00 65.88 92 PRO A CA 1
ATOM 672 C C . PRO A 1 92 ? -13.678 16.937 8.848 1.00 65.88 92 PRO A C 1
ATOM 674 O O . PRO A 1 92 ? -14.302 17.457 9.768 1.00 65.88 92 PRO A O 1
ATOM 677 N N . VAL A 1 93 ? -14.155 16.886 7.601 1.00 65.56 93 VAL A N 1
ATOM 678 C CA . VAL A 1 93 ? -15.486 17.366 7.201 1.00 65.56 93 VAL A CA 1
ATOM 679 C C . VAL A 1 93 ? -16.546 16.265 7.348 1.00 65.56 93 VAL A C 1
ATOM 681 O O . VAL A 1 93 ? -17.739 16.556 7.295 1.00 65.56 93 VAL A O 1
ATOM 684 N N . ILE A 1 94 ? -16.146 15.008 7.581 1.00 64.69 94 ILE A N 1
ATOM 685 C CA . ILE A 1 94 ? -17.082 13.898 7.775 1.00 64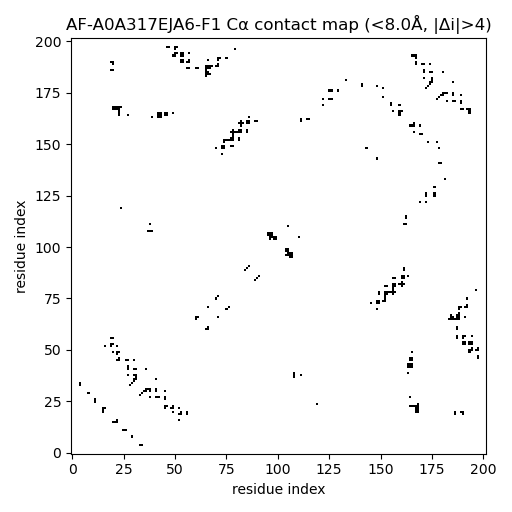.69 94 ILE A CA 1
ATOM 686 C C . ILE A 1 94 ? -17.695 13.999 9.185 1.00 64.69 94 ILE A C 1
ATOM 688 O O . ILE A 1 94 ? -16.973 13.915 10.181 1.00 64.69 94 ILE A O 1
ATOM 692 N N . PRO A 1 95 ? -19.023 14.179 9.313 1.00 58.94 95 PRO A N 1
ATOM 693 C CA . PRO A 1 95 ? -19.679 14.206 10.614 1.00 58.94 95 PRO A CA 1
ATOM 694 C C . PRO A 1 95 ? -19.604 12.826 11.285 1.00 58.94 95 PRO A C 1
ATOM 696 O O . PRO A 1 95 ? -19.858 11.803 10.652 1.00 58.94 95 PRO A O 1
ATOM 699 N N . LYS A 1 96 ? -19.316 12.797 12.596 1.00 60.91 96 LYS A N 1
ATOM 700 C CA . LYS A 1 96 ? -19.139 11.564 13.400 1.00 60.91 96 LYS A CA 1
ATOM 701 C C . LYS A 1 96 ? -20.371 10.640 13.430 1.00 60.91 96 LYS A C 1
ATOM 703 O O . LYS A 1 96 ? -20.260 9.471 13.792 1.00 60.91 96 LYS A O 1
ATOM 708 N N . THR A 1 97 ? -21.535 11.153 13.037 1.00 55.75 97 THR A N 1
ATOM 709 C CA . THR A 1 97 ? -22.803 10.426 12.891 1.00 55.75 97 THR A CA 1
ATOM 710 C C . THR A 1 97 ? -23.448 10.831 11.568 1.00 55.75 97 THR A C 1
ATOM 712 O O . THR A 1 97 ? -23.971 11.938 11.457 1.00 55.75 97 THR A O 1
ATOM 715 N N . ILE A 1 98 ? -23.383 9.959 10.560 1.00 59.66 98 ILE A N 1
ATOM 716 C CA . ILE A 1 98 ? -23.803 10.288 9.187 1.00 59.66 98 ILE A CA 1
ATOM 717 C C . ILE A 1 98 ? -25.297 9.992 8.995 1.00 59.66 98 ILE A C 1
ATOM 719 O O . ILE A 1 98 ? -25.991 10.756 8.331 1.00 59.66 98 ILE A O 1
ATOM 723 N N . ILE A 1 99 ? -25.812 8.902 9.584 1.00 54.47 99 ILE A N 1
ATOM 724 C CA . ILE A 1 99 ? -27.202 8.457 9.412 1.00 54.47 99 ILE A CA 1
ATOM 725 C C . ILE A 1 99 ? -27.692 7.758 10.694 1.00 54.47 99 ILE A C 1
ATOM 727 O O . ILE A 1 99 ? -27.112 6.754 11.105 1.00 54.47 99 ILE A O 1
ATOM 731 N N . LYS A 1 100 ? -28.776 8.264 11.303 1.00 53.00 100 LYS A N 1
ATOM 732 C CA . LYS A 1 100 ? -29.628 7.516 12.244 1.00 53.00 100 LYS A CA 1
ATOM 733 C C . LYS A 1 100 ? -30.908 7.125 11.507 1.00 53.00 100 LYS A C 1
ATOM 735 O O . LYS A 1 100 ? -31.766 7.974 11.285 1.00 53.00 100 LYS A O 1
ATOM 740 N N . ILE A 1 101 ? -31.025 5.864 11.098 1.00 54.94 101 ILE A N 1
ATOM 741 C CA . ILE A 1 101 ? -32.281 5.285 10.601 1.00 54.94 101 ILE A CA 1
ATOM 742 C C . ILE A 1 101 ? -32.692 4.225 11.629 1.00 54.94 101 ILE A C 1
ATOM 744 O O . ILE A 1 101 ? -32.140 3.128 11.648 1.00 54.94 101 ILE A O 1
ATOM 748 N N . GLY A 1 102 ? -33.616 4.576 12.529 1.00 67.94 102 GLY A N 1
ATOM 749 C CA . GLY A 1 102 ? -34.074 3.683 13.606 1.00 67.94 102 GLY A CA 1
ATOM 750 C C . GLY A 1 102 ? -32.956 3.289 14.586 1.00 67.94 102 GLY A C 1
ATOM 751 O O . GLY A 1 102 ? -32.200 4.153 15.023 1.00 67.94 102 GLY A O 1
ATOM 752 N N . ASP A 1 103 ? -32.841 1.994 14.901 1.00 61.88 103 ASP A N 1
ATOM 753 C CA . ASP A 1 103 ? -31.817 1.415 15.799 1.00 61.88 103 ASP A CA 1
ATOM 754 C C . ASP A 1 103 ? -30.427 1.236 15.153 1.00 61.88 103 ASP A C 1
ATOM 756 O O . ASP A 1 103 ? -29.471 0.832 15.817 1.00 61.88 103 ASP A O 1
ATOM 760 N N . PHE A 1 104 ? -30.282 1.515 13.851 1.00 58.44 104 PHE A N 1
ATOM 761 C CA . PHE A 1 104 ? -28.997 1.411 13.160 1.00 58.44 104 PHE A CA 1
ATOM 762 C C . PHE A 1 104 ? -28.242 2.742 13.220 1.00 58.44 104 PHE A C 1
ATOM 764 O O . PHE A 1 104 ? -28.497 3.670 12.446 1.00 58.44 104 PHE A O 1
ATOM 771 N N . GLU A 1 105 ? -27.270 2.820 14.129 1.00 66.44 105 GLU A N 1
ATOM 772 C CA . GLU A 1 105 ? -26.299 3.912 14.184 1.00 66.44 105 GLU A CA 1
ATOM 773 C C . GLU A 1 105 ? -25.109 3.599 13.269 1.00 66.44 105 GLU A C 1
ATOM 775 O O . GLU A 1 105 ? -24.208 2.826 13.607 1.00 66.44 105 GLU A O 1
ATOM 780 N N . LEU A 1 106 ? -25.097 4.201 12.077 1.00 69.00 106 LEU A N 1
ATOM 781 C CA . LEU A 1 106 ? -23.992 4.035 11.139 1.00 69.00 106 LEU A CA 1
ATOM 782 C C . LEU A 1 106 ? -22.836 4.952 11.561 1.00 69.00 106 LEU A C 1
ATOM 784 O O . LEU A 1 106 ? -22.812 6.149 11.263 1.00 69.00 106 LEU A O 1
ATOM 788 N N . THR A 1 107 ? -21.904 4.380 12.322 1.00 75.19 107 THR A N 1
ATOM 789 C CA . THR A 1 107 ? -20.698 5.067 12.798 1.00 75.19 107 THR A CA 1
ATOM 790 C C . THR A 1 107 ? -19.658 5.212 11.686 1.00 75.19 107 THR A C 1
ATOM 792 O O . THR A 1 107 ? -19.603 4.410 10.751 1.00 75.19 107 THR A O 1
ATOM 795 N N . GLU A 1 108 ? -18.780 6.208 11.817 1.00 71.94 108 GLU A N 1
ATOM 796 C CA . GLU A 1 108 ? -17.627 6.425 10.927 1.00 71.94 108 GLU A CA 1
ATOM 797 C C . GLU A 1 108 ? -16.791 5.143 10.749 1.00 71.94 108 GLU A C 1
ATOM 799 O O . GLU A 1 108 ? -16.468 4.746 9.632 1.00 71.94 108 GLU A O 1
ATOM 804 N N . ASN A 1 109 ? -16.549 4.414 11.841 1.00 73.25 109 ASN A N 1
ATOM 805 C CA . ASN A 1 109 ? -15.830 3.139 11.841 1.00 73.25 109 ASN A CA 1
ATOM 806 C C . ASN A 1 109 ? -16.494 2.072 10.956 1.00 73.25 109 ASN A C 1
ATOM 808 O O . ASN A 1 109 ? -15.802 1.351 10.234 1.00 73.25 109 ASN A O 1
ATOM 812 N N . MET A 1 110 ? -17.826 1.964 11.003 1.00 77.12 110 MET A N 1
ATOM 813 C CA . MET A 1 110 ? -18.577 1.013 10.179 1.00 77.12 110 MET A CA 1
ATOM 814 C C . MET A 1 110 ? -18.521 1.397 8.701 1.00 77.12 110 MET A C 1
ATOM 816 O O . MET A 1 110 ? -18.325 0.521 7.860 1.00 77.12 110 MET A O 1
ATOM 820 N N . LEU A 1 111 ? -18.616 2.692 8.382 1.00 78.31 111 LEU A N 1
ATOM 821 C CA . LEU A 1 111 ? -18.466 3.177 7.010 1.00 78.31 111 LEU A CA 1
ATOM 822 C C . LEU A 1 111 ? -17.088 2.817 6.440 1.00 78.31 111 LEU A C 1
ATOM 824 O O . LEU A 1 111 ? -17.004 2.287 5.332 1.00 78.31 111 LEU A O 1
ATOM 828 N N . MET A 1 112 ? -16.020 3.048 7.208 1.00 77.25 112 MET A N 1
ATOM 829 C CA . MET A 1 112 ? -14.653 2.706 6.803 1.00 77.25 112 MET A CA 1
ATOM 830 C C . MET A 1 112 ? -14.495 1.207 6.546 1.00 77.25 112 MET A C 1
ATOM 832 O O . MET A 1 112 ? -13.912 0.818 5.535 1.00 77.25 112 MET A O 1
ATOM 836 N N . MET A 1 113 ? -15.046 0.356 7.420 1.00 79.75 113 MET A N 1
ATOM 837 C CA . MET A 1 113 ? -14.993 -1.099 7.244 1.00 79.75 113 MET A CA 1
ATOM 838 C C . MET A 1 113 ? -15.780 -1.568 6.018 1.00 79.75 113 MET A C 1
ATOM 840 O O . MET A 1 113 ? -15.286 -2.407 5.265 1.00 79.75 113 MET A O 1
ATOM 844 N N . VAL A 1 114 ? -16.977 -1.023 5.783 1.00 83.38 114 VAL A N 1
ATOM 845 C CA . VAL A 1 114 ? -17.786 -1.361 4.601 1.00 83.38 114 VAL A CA 1
ATOM 846 C C . VAL A 1 114 ? -17.070 -0.924 3.324 1.00 83.38 114 VAL A C 1
ATOM 848 O O . VAL A 1 114 ? -16.941 -1.718 2.393 1.00 83.38 114 VAL A O 1
ATOM 851 N N . LEU A 1 115 ? -16.537 0.301 3.289 1.00 81.75 115 LEU A N 1
ATOM 852 C CA . LEU A 1 115 ? -15.771 0.800 2.148 1.00 81.75 115 LEU A CA 1
ATOM 853 C C . LEU A 1 115 ? -14.518 -0.053 1.901 1.00 81.75 115 LEU A C 1
ATOM 855 O O . LEU A 1 115 ? -14.214 -0.386 0.755 1.00 81.75 115 LEU A O 1
ATOM 859 N N . PHE A 1 116 ? -13.822 -0.455 2.968 1.00 79.88 116 PHE A N 1
ATOM 860 C CA . PHE A 1 116 ? -12.650 -1.325 2.887 1.00 79.88 116 PHE A CA 1
ATOM 861 C C . PHE A 1 116 ? -13.018 -2.680 2.287 1.00 79.88 116 PHE A C 1
ATOM 863 O O . PHE A 1 116 ? -12.360 -3.138 1.356 1.00 79.88 116 PHE A O 1
ATOM 870 N N . ALA A 1 117 ? -14.099 -3.296 2.772 1.00 84.75 117 ALA A N 1
ATOM 871 C CA . ALA A 1 117 ? -14.583 -4.578 2.277 1.00 84.75 117 ALA A CA 1
ATOM 872 C C . ALA A 1 117 ? -14.948 -4.511 0.786 1.00 84.75 117 ALA A C 1
ATOM 874 O O . ALA A 1 117 ? -14.500 -5.353 0.006 1.00 84.75 117 ALA A O 1
ATOM 875 N N . VAL A 1 118 ? -15.691 -3.482 0.366 1.00 87.12 118 VAL A N 1
ATOM 876 C CA . VAL A 1 118 ? -16.058 -3.276 -1.045 1.00 87.12 118 VAL A CA 1
ATOM 877 C C . VAL A 1 118 ? -14.812 -3.116 -1.917 1.00 87.12 118 VAL A C 1
ATOM 879 O O . VAL A 1 118 ? -14.692 -3.779 -2.949 1.00 87.12 118 VAL A O 1
ATOM 882 N N . LEU A 1 119 ? -13.853 -2.287 -1.494 1.00 83.94 119 LEU A N 1
ATOM 883 C CA . LEU A 1 119 ? -12.611 -2.074 -2.238 1.00 83.94 119 LEU A CA 1
ATOM 884 C C . LEU A 1 119 ? -11.737 -3.331 -2.292 1.00 83.94 119 LEU A C 1
ATOM 886 O O . LEU A 1 119 ? -11.107 -3.581 -3.318 1.00 83.94 119 LEU A O 1
ATOM 890 N N . MET A 1 120 ? -11.736 -4.159 -1.246 1.00 83.94 120 MET A N 1
ATOM 891 C CA . MET A 1 120 ? -11.031 -5.442 -1.245 1.00 83.94 120 MET A CA 1
ATOM 892 C C . MET A 1 120 ? -11.651 -6.448 -2.204 1.00 83.94 120 MET A C 1
ATOM 894 O O . MET A 1 120 ? -10.926 -7.093 -2.959 1.00 83.94 120 MET A O 1
ATOM 898 N N . VAL A 1 121 ? -12.980 -6.557 -2.233 1.00 87.19 121 VAL A N 1
ATOM 899 C CA . VAL A 1 121 ? -13.675 -7.417 -3.199 1.00 87.19 121 VAL A CA 1
ATOM 900 C C . VAL A 1 121 ? -13.424 -6.923 -4.624 1.00 87.19 121 VAL A C 1
ATOM 902 O O . VAL A 1 121 ? -13.128 -7.723 -5.515 1.00 87.19 121 VAL A O 1
ATOM 905 N N . ALA A 1 122 ? -13.461 -5.608 -4.850 1.00 85.75 122 ALA A N 1
ATOM 906 C CA . ALA A 1 122 ? -13.129 -5.016 -6.142 1.00 85.75 122 ALA A CA 1
ATOM 907 C C . ALA A 1 122 ? -11.677 -5.319 -6.554 1.00 85.75 122 ALA A C 1
ATOM 909 O O . ALA A 1 122 ? -11.440 -5.779 -7.668 1.00 85.75 122 ALA A O 1
ATOM 910 N N . ALA A 1 123 ? -10.706 -5.143 -5.654 1.00 80.19 123 ALA A N 1
ATOM 911 C CA . ALA A 1 123 ? -9.301 -5.447 -5.917 1.00 80.19 123 ALA A CA 1
ATOM 912 C C . ALA A 1 123 ? -9.080 -6.941 -6.200 1.00 80.19 123 ALA A C 1
ATOM 914 O O . ALA A 1 123 ? -8.436 -7.291 -7.189 1.00 80.19 123 ALA A O 1
ATOM 915 N N . ALA A 1 124 ? -9.659 -7.827 -5.386 1.00 83.56 124 ALA A N 1
ATOM 916 C CA . ALA A 1 124 ? -9.556 -9.273 -5.556 1.00 83.56 124 ALA A CA 1
ATOM 917 C C . ALA A 1 124 ? -10.153 -9.727 -6.896 1.00 83.56 124 ALA A C 1
ATOM 919 O O . ALA A 1 124 ? -9.501 -10.433 -7.666 1.00 83.56 124 ALA A O 1
ATOM 920 N N . THR A 1 125 ? -11.369 -9.277 -7.218 1.00 85.50 125 THR A N 1
ATOM 921 C CA . THR A 1 125 ? -12.026 -9.613 -8.490 1.00 85.50 125 THR A CA 1
ATOM 922 C C . THR A 1 125 ? -11.280 -9.037 -9.692 1.00 85.50 125 THR A C 1
ATOM 924 O O . THR A 1 125 ? -11.153 -9.726 -10.707 1.00 85.50 125 THR A O 1
ATOM 927 N N . ALA A 1 126 ? -10.730 -7.825 -9.581 1.00 79.62 126 ALA A N 1
ATOM 928 C CA . ALA A 1 126 ? -9.897 -7.224 -10.615 1.00 79.62 126 ALA A CA 1
ATOM 929 C C . ALA A 1 126 ? -8.620 -8.044 -10.860 1.00 79.62 126 ALA A C 1
ATOM 931 O O . ALA A 1 126 ? -8.290 -8.319 -12.012 1.00 79.62 126 ALA A O 1
ATOM 932 N N . MET A 1 127 ? -7.934 -8.502 -9.808 1.00 77.56 127 MET A N 1
ATOM 933 C CA . MET A 1 127 ? -6.722 -9.323 -9.947 1.00 77.56 127 MET A CA 1
ATOM 934 C C . MET A 1 127 ? -7.012 -10.708 -10.532 1.00 77.56 127 MET A C 1
ATOM 936 O O . MET A 1 127 ? -6.259 -11.175 -11.385 1.00 77.56 127 MET A O 1
ATOM 940 N N . ILE A 1 128 ? -8.124 -11.341 -10.145 1.00 81.75 128 ILE A N 1
ATOM 941 C CA . ILE A 1 128 ? -8.536 -12.643 -10.692 1.00 81.75 128 ILE A CA 1
ATOM 942 C C . ILE A 1 128 ? -8.909 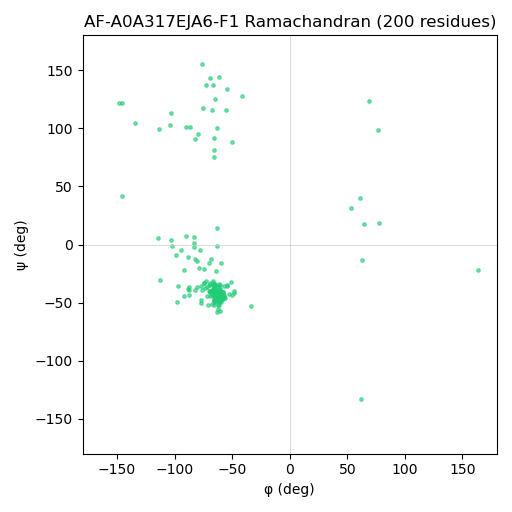-12.519 -12.178 1.00 81.75 128 ILE A C 1
ATOM 944 O O . ILE A 1 128 ? -8.502 -13.353 -12.986 1.00 81.75 128 ILE A O 1
ATOM 948 N N . LYS A 1 129 ? -9.639 -11.465 -12.569 1.00 72.62 129 LYS A N 1
ATOM 949 C CA . LYS A 1 129 ? -10.026 -11.232 -13.973 1.00 72.62 129 LYS A CA 1
ATOM 950 C C . LYS A 1 129 ? -8.861 -10.743 -14.844 1.00 72.62 129 LYS A C 1
ATOM 952 O O . LYS A 1 129 ? -8.802 -11.084 -16.022 1.00 72.62 129 LYS A O 1
ATOM 957 N N . GLY A 1 130 ? -7.930 -9.972 -14.280 1.00 61.78 130 GLY A N 1
ATOM 958 C CA . GLY A 1 130 ? -6.778 -9.390 -14.979 1.00 61.78 130 GLY A CA 1
ATOM 959 C C . GLY A 1 130 ? -5.573 -10.324 -15.142 1.00 61.78 130 GLY A C 1
ATOM 960 O O . GLY A 1 130 ? -4.684 -10.036 -15.943 1.00 61.78 130 GLY A O 1
ATOM 961 N N . GLY A 1 131 ? -5.545 -11.470 -14.447 1.00 54.56 131 GLY A N 1
ATOM 962 C CA . GLY A 1 131 ? -4.428 -12.429 -14.442 1.00 54.56 131 GLY A CA 1
ATOM 963 C C . GLY A 1 131 ? -4.091 -13.098 -15.786 1.00 54.56 131 GLY A C 1
ATOM 964 O O . GLY A 1 131 ? -3.139 -13.870 -15.857 1.00 54.56 131 GLY A O 1
ATOM 965 N N . ARG A 1 132 ? -4.831 -12.803 -16.864 1.00 48.56 132 ARG A N 1
ATOM 966 C CA . ARG A 1 132 ? -4.590 -13.325 -18.223 1.00 48.56 132 ARG A CA 1
ATOM 967 C C . ARG A 1 132 ? -3.906 -12.347 -19.183 1.00 48.56 132 ARG A C 1
ATOM 969 O O . ARG A 1 132 ? -3.645 -12.724 -20.320 1.00 48.56 132 ARG A O 1
ATOM 976 N N . ALA A 1 133 ? -3.599 -11.122 -18.760 1.00 49.56 133 ALA A N 1
ATOM 977 C CA . ALA A 1 133 ? -3.186 -10.074 -19.694 1.00 49.56 133 ALA A CA 1
ATOM 978 C C . ALA A 1 133 ? -1.699 -10.071 -20.109 1.00 49.56 133 ALA A C 1
ATOM 980 O O . ALA A 1 133 ? -1.349 -9.240 -20.932 1.00 49.56 133 ALA A O 1
ATOM 981 N N . ASN A 1 134 ? -0.812 -10.947 -19.605 1.00 47.47 134 ASN A N 1
ATOM 982 C CA . ASN A 1 134 ? 0.634 -10.817 -19.891 1.00 47.47 134 ASN A CA 1
ATOM 983 C C . ASN A 1 134 ? 1.426 -12.138 -20.031 1.00 47.47 134 ASN A C 1
ATOM 985 O O . ASN A 1 134 ? 2.562 -12.244 -19.571 1.00 47.47 134 ASN A O 1
ATOM 989 N N . SER A 1 135 ? 0.867 -13.147 -20.708 1.00 45.91 135 SER A N 1
ATOM 990 C CA . SER A 1 135 ? 1.659 -14.305 -21.183 1.00 45.91 135 SER A CA 1
ATOM 991 C C . SER A 1 135 ? 1.752 -14.433 -22.703 1.00 45.91 135 SER A C 1
ATOM 993 O O . SER A 1 135 ? 2.345 -15.391 -23.184 1.00 45.91 135 SER A O 1
ATOM 995 N N . SER A 1 136 ? 1.236 -13.482 -23.485 1.00 40.66 136 SER A N 1
ATOM 996 C CA . SER A 1 136 ? 1.398 -13.534 -24.938 1.00 40.66 136 SER A CA 1
ATOM 997 C C . SER A 1 136 ? 1.533 -12.148 -25.552 1.00 40.66 136 SER A C 1
ATOM 999 O O . SER A 1 136 ? 0.632 -11.325 -25.461 1.00 40.66 136 SER A O 1
ATOM 1001 N N . ASN A 1 137 ? 2.668 -11.977 -26.226 1.00 40.97 137 ASN A N 1
ATOM 1002 C CA . ASN A 1 137 ? 2.923 -11.086 -27.348 1.00 40.97 137 ASN A CA 1
ATOM 1003 C C . ASN A 1 137 ? 2.932 -9.558 -27.144 1.00 40.97 137 ASN A C 1
ATOM 1005 O O . ASN A 1 137 ? 1.934 -8.913 -26.857 1.00 40.97 137 ASN A O 1
ATOM 1009 N N . GLN A 1 138 ? 4.087 -9.004 -27.529 1.00 37.50 138 GLN A N 1
ATOM 1010 C CA . GLN A 1 138 ? 4.395 -7.601 -27.812 1.00 37.50 138 GLN A CA 1
ATOM 1011 C C . GLN A 1 138 ? 4.569 -6.685 -26.597 1.00 37.50 138 GLN A C 1
ATOM 1013 O O . GLN A 1 138 ? 3.636 -6.081 -26.077 1.00 37.50 138 GLN A O 1
ATOM 1018 N N . ILE A 1 139 ? 5.840 -6.465 -26.250 1.00 41.34 139 ILE A N 1
ATOM 1019 C CA . ILE A 1 139 ? 6.304 -5.310 -25.479 1.00 41.34 139 ILE A CA 1
ATOM 1020 C C . ILE A 1 139 ? 6.074 -4.054 -26.340 1.00 41.34 139 ILE A C 1
ATOM 1022 O O . ILE A 1 139 ? 7.001 -3.485 -26.915 1.00 41.34 139 ILE A O 1
ATOM 1026 N N . LYS A 1 140 ? 4.822 -3.601 -26.464 1.00 41.91 140 LYS A N 1
ATOM 1027 C CA . LYS A 1 140 ? 4.578 -2.183 -26.716 1.00 41.91 140 LYS A CA 1
ATOM 1028 C C . LYS A 1 140 ? 5.022 -1.483 -25.443 1.00 41.91 140 LYS A C 1
ATOM 1030 O O . LYS A 1 140 ? 4.462 -1.734 -24.379 1.00 41.91 140 LYS A O 1
ATOM 1035 N N . LYS A 1 141 ? 6.064 -0.648 -25.543 1.00 44.03 141 LYS A N 1
ATOM 1036 C CA . LYS A 1 141 ? 6.425 0.298 -24.478 1.00 44.03 141 LYS A CA 1
ATOM 1037 C C . LYS A 1 141 ? 5.115 0.897 -23.956 1.00 44.03 141 LYS A C 1
ATOM 1039 O O . LYS A 1 141 ? 4.344 1.363 -24.800 1.00 44.03 141 LYS A O 1
ATOM 1044 N N . PRO A 1 142 ? 4.847 0.880 -22.638 1.00 53.16 142 PRO A N 1
ATOM 1045 C CA . PRO A 1 142 ? 3.688 1.578 -22.123 1.00 53.16 142 PRO A CA 1
ATOM 1046 C C . PRO A 1 142 ? 3.840 3.012 -22.611 1.00 53.16 142 PRO A C 1
ATOM 1048 O O . PRO A 1 142 ? 4.834 3.675 -22.303 1.00 53.16 142 PRO A O 1
ATOM 1051 N N . GLN A 1 143 ? 2.920 3.464 -23.462 1.00 52.72 143 GLN A N 1
ATOM 1052 C CA . GLN A 1 143 ? 2.760 4.888 -23.669 1.00 52.72 143 GLN A CA 1
ATOM 1053 C C . GLN A 1 143 ? 2.331 5.382 -22.297 1.00 52.72 143 GLN A C 1
ATOM 1055 O O . GLN A 1 143 ? 1.218 5.117 -21.850 1.00 52.72 143 GLN A O 1
ATOM 1060 N N . LEU A 1 144 ? 3.301 5.933 -21.567 1.00 59.19 144 LEU A N 1
ATOM 1061 C CA . LEU A 1 144 ? 3.101 6.525 -20.260 1.00 59.19 144 LEU A CA 1
ATOM 1062 C C . LEU A 1 144 ? 2.225 7.750 -20.494 1.00 59.19 144 LEU A C 1
ATOM 1064 O O . LEU A 1 144 ? 2.727 8.863 -20.631 1.00 59.19 144 LEU A O 1
ATOM 1068 N N . ASP A 1 145 ? 0.920 7.519 -20.603 1.00 72.56 145 ASP A N 1
ATOM 1069 C CA . ASP A 1 145 ? -0.080 8.567 -20.620 1.00 72.56 145 ASP A CA 1
ATOM 1070 C C . ASP A 1 145 ? -0.031 9.213 -19.246 1.00 72.56 145 ASP A C 1
ATOM 1072 O O . ASP A 1 145 ? -0.669 8.769 -18.289 1.00 72.56 145 ASP A O 1
ATOM 1076 N N . LEU A 1 146 ? 0.796 10.251 -19.156 1.00 77.38 146 LEU A N 1
ATOM 1077 C CA . LEU A 1 146 ? 1.063 11.008 -17.946 1.00 77.38 146 LEU A CA 1
ATOM 1078 C C . LEU A 1 146 ? -0.247 11.401 -17.253 1.00 77.38 146 LEU A C 1
ATOM 1080 O O . LEU A 1 146 ? -0.383 11.238 -16.043 1.00 77.38 146 LEU A O 1
ATOM 1084 N N . GLY A 1 147 ? -1.244 11.815 -18.044 1.00 81.50 147 GLY A N 1
ATOM 1085 C CA . GLY A 1 147 ? -2.583 12.144 -17.562 1.00 81.50 147 GLY A CA 1
ATOM 1086 C C . GLY A 1 147 ? -3.319 10.964 -16.923 1.00 81.50 147 GLY A C 1
ATOM 1087 O O . GLY A 1 147 ? -3.898 11.124 -15.853 1.00 81.50 147 GLY A O 1
ATOM 1088 N N . LYS A 1 148 ? -3.256 9.761 -17.511 1.00 80.25 148 LYS A N 1
ATOM 1089 C CA . LYS A 1 148 ? -3.881 8.558 -16.929 1.00 80.25 148 LYS A CA 1
ATOM 1090 C C . LYS A 1 148 ? -3.180 8.140 -15.639 1.00 80.25 148 LYS A C 1
ATOM 1092 O O . LYS A 1 148 ? -3.843 7.784 -14.672 1.00 80.25 148 LYS A O 1
ATOM 1097 N N . LEU A 1 149 ? -1.851 8.230 -15.601 1.00 81.06 149 LEU A N 1
ATOM 1098 C CA . LEU A 1 149 ? -1.056 7.884 -14.423 1.00 81.06 149 LEU A CA 1
ATOM 1099 C C . LEU A 1 149 ? -1.377 8.787 -13.226 1.00 81.06 149 LEU A C 1
ATOM 1101 O O . LEU A 1 149 ? -1.563 8.292 -12.116 1.00 81.06 149 LEU A O 1
ATOM 1105 N N . LEU A 1 150 ? -1.482 10.096 -13.471 1.00 83.88 150 LEU A N 1
ATOM 1106 C CA . LEU A 1 150 ? -1.897 11.072 -12.466 1.00 83.88 150 LEU A CA 1
ATOM 1107 C C . LEU A 1 150 ? -3.343 10.828 -12.032 1.00 83.88 150 LEU A C 1
ATOM 1109 O O . LEU A 1 150 ? -3.611 10.787 -10.836 1.00 83.88 150 LEU A O 1
ATOM 1113 N N . LEU A 1 151 ? -4.259 10.597 -12.977 1.00 86.81 151 LEU A N 1
ATOM 1114 C CA . LEU A 1 151 ? -5.670 10.349 -12.678 1.00 86.81 151 LEU A CA 1
ATOM 1115 C C . LEU A 1 151 ? -5.860 9.104 -11.803 1.00 86.81 151 LEU A C 1
ATOM 1117 O O . LEU A 1 151 ? -6.566 9.162 -10.798 1.00 86.81 151 LEU A O 1
ATOM 1121 N N . TYR A 1 152 ? -5.202 7.992 -12.139 1.00 84.31 152 TYR A N 1
ATOM 1122 C CA . TYR A 1 152 ? -5.240 6.785 -11.315 1.00 84.31 152 TYR A CA 1
ATOM 1123 C C . TYR A 1 152 ? -4.543 6.999 -9.968 1.00 84.31 152 TYR A C 1
ATOM 1125 O O . TYR A 1 152 ? -5.047 6.533 -8.949 1.00 84.31 152 TYR A O 1
ATOM 1133 N N . GLY A 1 153 ? -3.435 7.746 -9.935 1.00 84.31 153 GLY A N 1
ATOM 1134 C CA . GLY A 1 153 ? -2.755 8.132 -8.697 1.00 84.31 153 GLY A CA 1
ATOM 1135 C C . GLY A 1 153 ? -3.665 8.914 -7.752 1.00 84.31 153 GLY A C 1
ATOM 1136 O O . GLY A 1 153 ? -3.710 8.607 -6.560 1.00 84.31 153 GLY A O 1
ATOM 1137 N N . ILE A 1 154 ? -4.440 9.858 -8.292 1.00 86.50 154 ILE A N 1
ATOM 1138 C CA . ILE A 1 154 ? -5.443 10.642 -7.566 1.00 86.50 154 ILE A CA 1
ATOM 1139 C C . ILE A 1 154 ? -6.598 9.745 -7.123 1.00 86.50 154 ILE A C 1
ATOM 1141 O O . ILE A 1 154 ? -6.915 9.723 -5.944 1.00 86.50 154 ILE A O 1
ATOM 1145 N N . ALA A 1 155 ? -7.196 8.950 -8.011 1.00 86.69 155 ALA A N 1
ATOM 1146 C CA . ALA A 1 155 ? -8.332 8.092 -7.660 1.00 86.69 155 ALA A CA 1
ATOM 1147 C C . ALA A 1 155 ? -7.985 7.094 -6.540 1.00 86.69 155 ALA A C 1
ATOM 1149 O O . ALA A 1 155 ? -8.712 6.966 -5.554 1.00 86.69 155 ALA A O 1
ATOM 1150 N N . ILE A 1 156 ? -6.829 6.435 -6.650 1.00 85.38 156 ILE A N 1
ATOM 1151 C CA . ILE A 1 156 ? -6.321 5.525 -5.617 1.00 85.38 156 ILE A CA 1
ATOM 1152 C C . ILE A 1 156 ? -5.886 6.303 -4.373 1.00 85.38 156 ILE A C 1
ATOM 1154 O O . ILE A 1 156 ? -6.073 5.833 -3.253 1.00 85.38 156 ILE A O 1
ATOM 1158 N N . GLY A 1 157 ? -5.336 7.506 -4.539 1.00 84.75 157 GLY A N 1
ATOM 1159 C CA . GLY A 1 157 ? -4.997 8.405 -3.440 1.00 84.75 157 GLY A CA 1
ATOM 1160 C C . GLY A 1 157 ? -6.222 8.822 -2.627 1.00 84.75 157 GLY A C 1
ATOM 1161 O O . GLY A 1 157 ? -6.176 8.758 -1.407 1.00 84.75 157 GLY A O 1
ATOM 1162 N N . LEU A 1 158 ? -7.338 9.149 -3.282 1.00 84.75 158 LEU A N 1
ATOM 1163 C CA . LEU A 1 158 ? -8.618 9.423 -2.633 1.00 84.75 158 LEU A CA 1
ATOM 1164 C C . LEU A 1 158 ? -9.099 8.169 -1.903 1.00 84.75 158 LEU A C 1
ATOM 1166 O O . LEU A 1 158 ? -9.285 8.210 -0.695 1.00 84.75 158 LEU A O 1
ATOM 1170 N N . ALA A 1 159 ? -9.222 7.034 -2.598 1.00 82.75 159 ALA A N 1
ATOM 1171 C CA . ALA A 1 159 ? -9.729 5.797 -2.000 1.00 82.75 159 ALA A CA 1
ATOM 1172 C C . ALA A 1 159 ? -8.914 5.363 -0.769 1.00 82.75 159 ALA A C 1
ATOM 1174 O O . ALA A 1 159 ? -9.472 5.051 0.280 1.00 82.75 159 ALA A O 1
ATOM 1175 N N . THR A 1 160 ? -7.583 5.387 -0.874 1.00 79.00 160 THR A N 1
ATOM 1176 C CA . THR A 1 160 ? -6.689 5.014 0.234 1.00 79.00 160 THR A CA 1
ATOM 1177 C C . THR A 1 160 ? -6.621 6.074 1.330 1.00 79.00 160 THR A C 1
ATOM 1179 O O . THR A 1 160 ? -6.493 5.720 2.496 1.00 79.00 160 THR A O 1
ATOM 1182 N N . GLY A 1 161 ? -6.738 7.355 0.976 1.00 77.88 161 GLY A N 1
ATOM 1183 C CA . GLY A 1 161 ? -6.767 8.465 1.925 1.00 77.88 161 GLY A CA 1
ATOM 1184 C C . GLY A 1 161 ? -8.040 8.475 2.755 1.00 77.88 161 GLY A C 1
ATOM 1185 O O . GLY A 1 161 ? -7.962 8.690 3.957 1.00 77.88 161 GLY A O 1
ATOM 1186 N N . PHE A 1 162 ? -9.182 8.168 2.133 1.00 76.25 162 PHE A N 1
ATOM 1187 C CA . PHE A 1 162 ? -10.461 7.991 2.813 1.00 76.25 162 PHE A CA 1
ATOM 1188 C C . PHE A 1 162 ? -10.427 6.803 3.754 1.00 76.25 162 PHE A C 1
ATOM 1190 O O . PHE A 1 162 ? -10.797 6.950 4.900 1.00 76.25 162 PHE A O 1
ATOM 1197 N N . LEU A 1 163 ? -9.956 5.643 3.301 1.00 74.56 163 LEU A N 1
ATOM 1198 C CA . LEU A 1 163 ? -9.907 4.449 4.142 1.00 74.56 163 LEU A CA 1
ATOM 1199 C C . LEU A 1 163 ? -8.966 4.583 5.343 1.00 74.56 163 LEU A C 1
ATOM 1201 O O . LEU A 1 163 ? -9.054 3.779 6.268 1.00 74.56 163 LEU A O 1
ATOM 1205 N N . GLY A 1 164 ? -7.984 5.487 5.279 1.00 65.44 164 GLY A N 1
ATOM 1206 C CA . GLY A 1 164 ? -6.872 5.571 6.229 1.00 65.44 164 GLY A CA 1
ATOM 1207 C C . GLY A 1 164 ? -5.962 4.331 6.244 1.00 65.44 164 GLY A C 1
ATOM 1208 O O . GLY A 1 164 ? -4.868 4.371 6.794 1.00 65.44 164 GLY A O 1
ATOM 1209 N N . ALA A 1 165 ? -6.376 3.216 5.639 1.00 58.38 165 ALA A N 1
ATOM 1210 C CA . ALA A 1 165 ? -5.599 1.996 5.537 1.00 58.38 165 ALA A CA 1
ATOM 1211 C C . ALA A 1 165 ? -4.364 2.275 4.683 1.00 58.38 165 ALA A C 1
ATOM 1213 O O . ALA A 1 165 ? -4.513 2.728 3.548 1.00 58.38 165 ALA A O 1
ATOM 1214 N N . GLY A 1 166 ? -3.164 1.996 5.209 1.00 57.56 166 GLY A N 1
ATOM 1215 C CA . GLY A 1 166 ? -1.879 2.237 4.548 1.00 57.56 166 GLY A CA 1
ATOM 1216 C C . GLY A 1 166 ? -1.837 1.669 3.127 1.00 57.56 166 GLY A C 1
ATOM 1217 O O . GLY A 1 166 ? -1.433 0.526 2.915 1.00 57.56 166 GLY A O 1
ATOM 1218 N N . GLY A 1 167 ? -2.276 2.485 2.162 1.00 57.12 167 GLY A N 1
ATOM 1219 C CA . GLY A 1 167 ? -2.939 2.125 0.898 1.00 57.12 167 GLY A CA 1
ATOM 1220 C C . GLY A 1 167 ? -2.172 1.306 -0.131 1.00 57.12 167 GLY A C 1
ATOM 1221 O O . GLY A 1 167 ? -2.588 1.211 -1.283 1.00 57.12 167 GLY A O 1
ATOM 1222 N N . GLY A 1 168 ? -1.054 0.714 0.275 1.00 67.12 168 GLY A N 1
ATOM 1223 C CA . GLY A 1 168 ? -0.195 -0.138 -0.526 1.00 67.12 168 GLY A CA 1
ATOM 1224 C C . GLY A 1 168 ? -0.921 -1.258 -1.256 1.00 67.12 168 GLY A C 1
ATOM 1225 O O . GLY A 1 168 ? -0.553 -1.596 -2.377 1.00 67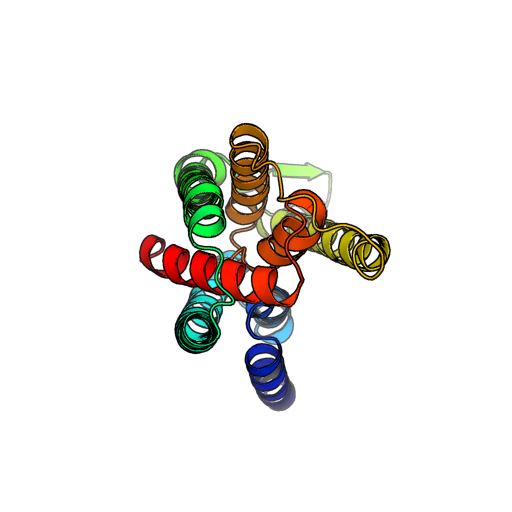.12 168 GLY A O 1
ATOM 1226 N N . PHE A 1 169 ? -2.001 -1.783 -0.678 1.00 74.69 169 PHE A N 1
ATOM 1227 C CA . PHE A 1 169 ? -2.716 -2.896 -1.280 1.00 74.69 169 PHE A CA 1
ATOM 1228 C C . PHE A 1 169 ? -3.407 -2.576 -2.601 1.00 74.69 169 PHE A C 1
ATOM 1230 O O . PHE A 1 1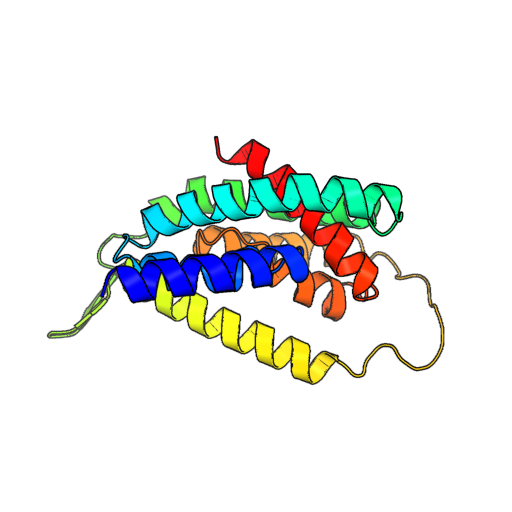69 ? -3.476 -3.445 -3.464 1.00 74.69 169 PHE A O 1
ATOM 1237 N N . LEU A 1 170 ? -3.895 -1.344 -2.777 1.00 80.75 170 LEU A N 1
ATOM 1238 C CA . LEU A 1 170 ? -4.502 -0.910 -4.035 1.00 80.75 170 LEU A CA 1
ATOM 1239 C C . LEU A 1 170 ? -3.447 -0.517 -5.070 1.00 80.75 170 LEU A C 1
ATOM 1241 O O . LEU A 1 170 ? -3.762 -0.433 -6.257 1.00 80.75 170 LEU A O 1
ATOM 1245 N N . LEU A 1 171 ? -2.189 -0.320 -4.663 1.00 83.88 171 LEU A N 1
ATOM 1246 C CA . LEU A 1 171 ? -1.113 0.025 -5.591 1.00 83.88 171 LEU A CA 1
ATOM 1247 C C . LEU A 1 171 ? -0.807 -1.128 -6.541 1.00 83.88 171 LEU A C 1
ATOM 1249 O O . LEU A 1 171 ? -0.673 -0.898 -7.736 1.00 83.88 171 LEU A O 1
ATOM 1253 N N . ILE A 1 172 ? -0.735 -2.363 -6.041 1.00 84.44 172 ILE A N 1
ATOM 1254 C CA . ILE A 1 172 ? -0.414 -3.540 -6.862 1.00 84.44 172 ILE A CA 1
ATOM 1255 C C . ILE A 1 172 ? -1.444 -3.761 -7.988 1.00 84.44 172 ILE A C 1
ATOM 1257 O O . ILE A 1 172 ? -1.029 -3.765 -9.149 1.00 84.44 172 ILE A O 1
ATOM 1261 N N . PRO A 1 173 ? -2.761 -3.909 -7.725 1.00 81.31 173 PRO A N 1
ATOM 1262 C CA . PRO A 1 173 ? -3.746 -4.112 -8.788 1.00 81.31 173 PRO A CA 1
ATOM 1263 C C . PRO A 1 173 ? -3.791 -2.930 -9.757 1.00 81.31 173 PRO A C 1
ATOM 1265 O O . PRO A 1 173 ? -3.918 -3.135 -10.959 1.00 81.31 173 PRO A O 1
ATOM 1268 N N . THR A 1 174 ? -3.605 -1.703 -9.270 1.00 84.88 174 THR A N 1
ATOM 1269 C CA . THR A 1 174 ? -3.546 -0.514 -10.129 1.00 84.88 174 THR A CA 1
ATOM 1270 C C . THR A 1 174 ? -2.337 -0.560 -11.058 1.00 84.88 174 THR A C 1
ATOM 1272 O O . THR A 1 174 ? -2.471 -0.391 -12.266 1.00 84.88 174 THR A O 1
ATOM 1275 N N . LEU A 1 175 ? -1.147 -0.837 -10.527 1.00 83.75 175 LEU A N 1
ATOM 1276 C CA . LEU A 1 175 ? 0.077 -0.886 -11.322 1.00 83.75 175 LEU A CA 1
ATOM 1277 C C . LEU A 1 175 ? 0.061 -2.039 -12.335 1.00 83.75 175 LEU A C 1
ATOM 1279 O O . LEU A 1 175 ? 0.557 -1.877 -13.446 1.00 83.75 175 LEU A O 1
ATOM 1283 N N . VAL A 1 176 ? -0.527 -3.183 -11.986 1.00 83.44 176 VAL A N 1
ATOM 1284 C CA . VAL A 1 176 ? -0.606 -4.338 -12.892 1.00 83.44 176 VAL A CA 1
ATOM 1285 C C . VAL A 1 176 ? -1.690 -4.156 -13.954 1.00 83.44 176 VAL A C 1
ATOM 1287 O O . VAL A 1 176 ? -1.431 -4.387 -15.128 1.00 83.44 176 VAL A O 1
ATOM 1290 N N . ILE A 1 177 ? -2.901 -3.750 -13.565 1.00 80.75 177 ILE A N 1
ATOM 1291 C CA . ILE A 1 177 ? -4.076 -3.771 -14.452 1.00 80.75 177 ILE A CA 1
ATOM 1292 C C . ILE A 1 177 ? -4.241 -2.442 -15.191 1.00 80.75 177 ILE A C 1
ATOM 1294 O O . ILE A 1 177 ? -4.513 -2.441 -16.387 1.00 80.75 177 ILE A O 1
ATOM 1298 N N . LEU A 1 178 ? -4.084 -1.313 -14.491 1.00 80.38 178 LEU A N 1
ATOM 1299 C CA . LEU A 1 178 ? -4.300 0.021 -15.064 1.00 80.38 178 LEU A CA 1
ATOM 1300 C C . LEU A 1 178 ? -3.034 0.568 -15.730 1.00 80.38 178 LEU A C 1
ATOM 1302 O O . LEU A 1 178 ? -3.119 1.187 -16.787 1.00 80.38 178 LEU A O 1
ATOM 1306 N N . VAL A 1 179 ? -1.862 0.337 -15.127 1.00 80.31 179 VAL A N 1
ATOM 1307 C CA . VAL A 1 179 ? -0.569 0.785 -15.684 1.00 80.31 179 VAL A CA 1
ATOM 1308 C C . VAL A 1 179 ? 0.085 -0.282 -16.571 1.00 80.31 179 VAL A C 1
ATOM 1310 O O . VAL A 1 179 ? 0.890 0.053 -17.438 1.00 80.31 179 VAL A O 1
ATOM 1313 N N . GLY A 1 180 ? -0.275 -1.558 -16.409 1.00 77.81 180 GLY A N 1
ATOM 1314 C CA . GLY A 1 180 ? 0.243 -2.642 -17.246 1.00 77.81 180 GLY A CA 1
ATOM 1315 C C . GLY A 1 180 ? 1.665 -3.090 -16.895 1.00 77.81 180 GLY A C 1
ATOM 1316 O O . GLY A 1 180 ? 2.326 -3.707 -17.729 1.00 77.81 180 GLY A O 1
ATOM 1317 N N . LEU A 1 181 ? 2.167 -2.780 -15.693 1.00 80.75 181 LEU A N 1
ATOM 1318 C CA . LEU A 1 181 ? 3.491 -3.236 -15.268 1.00 80.75 181 LEU A CA 1
ATOM 1319 C C . LEU A 1 181 ? 3.504 -4.756 -15.040 1.00 80.75 181 LEU A C 1
ATOM 1321 O O . LEU A 1 181 ? 2.543 -5.310 -14.493 1.00 80.75 181 LEU A O 1
ATOM 1325 N N . PRO A 1 182 ? 4.606 -5.452 -15.383 1.00 82.81 182 PRO A N 1
ATOM 1326 C CA . PRO A 1 182 ? 4.746 -6.858 -15.041 1.00 82.81 182 PRO A CA 1
ATOM 1327 C C . PRO A 1 182 ? 4.723 -7.012 -13.518 1.00 82.81 182 PRO A C 1
ATOM 1329 O O . PRO A 1 182 ? 5.260 -6.179 -12.789 1.00 82.81 182 PRO A O 1
ATOM 1332 N N . MET A 1 183 ? 4.128 -8.098 -13.021 1.00 80.88 183 MET A N 1
ATOM 1333 C CA . MET A 1 183 ? 3.825 -8.252 -11.591 1.00 80.88 183 MET A CA 1
ATOM 1334 C C . MET A 1 183 ? 5.051 -8.077 -10.681 1.00 80.88 183 MET A C 1
ATOM 1336 O O . MET A 1 183 ? 4.949 -7.474 -9.618 1.00 80.88 183 MET A O 1
ATOM 1340 N N . LYS A 1 184 ? 6.234 -8.517 -11.133 1.00 82.19 184 LYS A N 1
ATOM 1341 C CA . LYS A 1 184 ? 7.503 -8.319 -10.414 1.00 82.19 184 LYS A CA 1
ATOM 1342 C C . LYS A 1 184 ? 7.890 -6.840 -10.293 1.00 82.19 184 LYS A C 1
ATOM 1344 O O . LYS A 1 184 ? 8.324 -6.421 -9.224 1.00 82.19 184 LYS A O 1
ATOM 1349 N N . GLU A 1 185 ? 7.713 -6.053 -11.355 1.00 83.19 185 GLU A N 1
ATOM 1350 C CA . GLU A 1 185 ? 7.973 -4.609 -11.316 1.00 83.19 185 GLU A CA 1
ATOM 1351 C C . GLU A 1 185 ? 6.898 -3.854 -10.537 1.00 83.19 185 GLU A C 1
ATOM 1353 O O . GLU A 1 185 ? 7.205 -2.909 -9.815 1.00 83.19 185 GLU A O 1
ATOM 1358 N N . ALA A 1 186 ? 5.635 -4.269 -10.645 1.00 84.75 186 ALA A N 1
ATOM 1359 C CA . ALA A 1 186 ? 4.536 -3.663 -9.903 1.00 84.75 186 ALA A CA 1
ATOM 1360 C C . ALA A 1 186 ? 4.738 -3.798 -8.387 1.00 84.75 186 ALA A C 1
ATOM 1362 O O . ALA A 1 186 ? 4.584 -2.817 -7.661 1.00 84.75 186 ALA A O 1
ATOM 1363 N N . VAL A 1 187 ? 5.158 -4.978 -7.913 1.00 83.88 187 VAL A N 1
ATOM 1364 C CA . VAL A 1 187 ? 5.491 -5.206 -6.498 1.00 83.88 187 VAL A CA 1
ATOM 1365 C C . VAL A 1 187 ? 6.651 -4.303 -6.070 1.00 83.88 187 VAL A C 1
ATOM 1367 O O . VAL A 1 187 ? 6.494 -3.527 -5.128 1.00 83.88 187 VAL A O 1
ATOM 1370 N N . GLY A 1 188 ? 7.768 -4.299 -6.806 1.00 85.75 188 GLY A N 1
ATOM 1371 C CA . GLY A 1 188 ? 8.919 -3.442 -6.493 1.00 85.75 188 GLY A CA 1
ATOM 1372 C C . GLY A 1 188 ? 8.591 -1.943 -6.487 1.00 85.75 188 GLY A C 1
ATOM 1373 O O . GLY A 1 188 ? 9.013 -1.208 -5.596 1.00 85.75 188 GLY A O 1
ATOM 1374 N N . THR A 1 189 ? 7.789 -1.493 -7.450 1.00 88.25 189 THR A N 1
ATOM 1375 C CA . THR A 1 189 ? 7.348 -0.096 -7.585 1.00 88.25 189 THR A CA 1
ATOM 1376 C C . THR A 1 189 ? 6.377 0.295 -6.466 1.00 88.25 189 THR A C 1
ATOM 1378 O O . THR A 1 189 ? 6.515 1.375 -5.897 1.00 88.25 189 THR A O 1
ATOM 1381 N N . SER A 1 190 ? 5.440 -0.585 -6.088 1.00 86.44 190 SER A N 1
ATOM 1382 C CA . SER A 1 190 ? 4.519 -0.345 -4.967 1.00 86.44 190 SER A CA 1
ATOM 1383 C C . SER A 1 190 ? 5.243 -0.226 -3.626 1.00 86.44 190 SER A C 1
ATOM 1385 O O . SER A 1 190 ? 4.959 0.702 -2.876 1.00 86.44 190 SER A O 1
ATOM 1387 N N . LEU A 1 191 ? 6.226 -1.093 -3.360 1.00 86.06 191 LEU A N 1
ATOM 1388 C CA . LEU A 1 191 ? 7.047 -1.055 -2.149 1.00 86.06 191 LEU A CA 1
ATOM 1389 C C . LEU A 1 191 ? 7.748 0.290 -1.983 1.00 86.06 191 LEU A C 1
ATOM 1391 O O . LEU A 1 191 ? 7.719 0.875 -0.903 1.00 86.06 191 LEU A O 1
ATOM 1395 N N . PHE A 1 192 ? 8.323 0.802 -3.071 1.00 87.75 192 PHE A N 1
ATOM 1396 C CA . PHE A 1 192 ? 9.001 2.090 -3.062 1.00 87.75 192 PHE A CA 1
ATOM 1397 C C . PHE A 1 192 ? 8.024 3.248 -2.801 1.00 87.75 192 PHE A C 1
ATOM 1399 O O . PHE A 1 192 ? 8.316 4.121 -1.988 1.00 87.75 192 PHE A O 1
ATOM 1406 N N . ILE A 1 193 ? 6.832 3.234 -3.414 1.00 87.25 193 ILE A N 1
ATOM 1407 C CA . ILE A 1 193 ? 5.786 4.243 -3.152 1.00 87.25 193 ILE A CA 1
ATOM 1408 C C . ILE A 1 193 ? 5.327 4.196 -1.685 1.00 87.25 193 ILE A C 1
ATOM 1410 O O . ILE A 1 193 ? 5.143 5.241 -1.063 1.00 87.25 193 ILE A O 1
ATOM 1414 N N . ILE A 1 194 ? 5.148 3.001 -1.114 1.00 84.94 194 ILE A N 1
ATOM 1415 C CA . ILE A 1 194 ? 4.743 2.829 0.290 1.00 84.94 194 ILE A CA 1
ATOM 1416 C C . ILE A 1 194 ? 5.847 3.310 1.237 1.00 84.94 194 ILE A C 1
ATOM 1418 O O . ILE A 1 194 ? 5.555 3.991 2.218 1.00 84.94 194 ILE A O 1
ATOM 1422 N N . ALA A 1 195 ? 7.109 3.002 0.933 1.00 84.62 195 ALA A N 1
ATOM 1423 C CA . ALA A 1 195 ? 8.248 3.473 1.711 1.00 84.62 195 ALA A CA 1
ATOM 1424 C C . ALA A 1 195 ? 8.340 5.009 1.709 1.00 84.62 195 ALA A C 1
ATOM 1426 O O . ALA A 1 195 ? 8.561 5.601 2.759 1.00 84.62 195 ALA A O 1
ATOM 1427 N N . LEU A 1 196 ? 8.096 5.659 0.565 1.00 84.44 196 LEU A N 1
ATOM 1428 C CA . LEU A 1 196 ? 8.029 7.124 0.475 1.00 84.44 196 LEU A CA 1
ATOM 1429 C C . LEU A 1 196 ? 6.859 7.711 1.277 1.00 84.44 196 LEU A C 1
ATOM 1431 O O . LEU A 1 196 ? 6.998 8.760 1.901 1.00 84.44 196 LEU A O 1
ATOM 1435 N N . ARG A 1 197 ? 5.705 7.034 1.277 1.00 80.44 197 ARG A N 1
ATOM 1436 C CA . ARG A 1 197 ? 4.527 7.443 2.056 1.00 80.44 197 ARG A CA 1
ATOM 1437 C C . ARG A 1 197 ? 4.768 7.419 3.559 1.00 80.44 197 ARG A C 1
ATOM 1439 O O . ARG A 1 197 ? 4.260 8.298 4.245 1.00 80.44 197 ARG A O 1
ATOM 1446 N N . LEU A 1 198 ? 5.543 6.457 4.061 1.00 78.00 198 LEU A N 1
ATOM 1447 C CA . LEU A 1 198 ? 5.874 6.368 5.486 1.00 78.00 198 LEU A CA 1
ATOM 1448 C C . LEU A 1 198 ? 6.487 7.675 6.014 1.00 78.00 198 LEU A C 1
ATOM 1450 O O . LEU A 1 198 ? 6.205 8.068 7.138 1.00 78.00 198 LEU A O 1
ATOM 1454 N N . THR A 1 199 ? 7.280 8.373 5.198 1.00 67.75 199 THR A N 1
ATOM 1455 C CA . THR A 1 199 ? 7.929 9.639 5.572 1.00 67.75 199 THR A CA 1
ATOM 1456 C C . THR A 1 199 ? 6.950 10.815 5.723 1.00 67.75 199 THR A C 1
ATOM 1458 O O . THR A 1 199 ? 7.321 11.830 6.294 1.00 67.75 199 THR A O 1
ATOM 1461 N N . GLN A 1 200 ? 5.718 10.717 5.213 1.00 61.41 200 GLN A N 1
ATOM 1462 C CA . GLN A 1 200 ? 4.737 11.816 5.201 1.00 61.41 200 GLN A CA 1
ATOM 1463 C C . GLN A 1 200 ? 3.703 11.748 6.337 1.00 61.41 200 GLN A C 1
ATOM 1465 O O . GLN A 1 200 ? 2.916 12.679 6.486 1.00 61.41 200 GLN A O 1
ATOM 1470 N N . GLU A 1 201 ? 3.653 10.651 7.094 1.00 56.44 201 GLU A N 1
ATOM 1471 C CA . GLU A 1 201 ? 2.631 10.423 8.128 1.00 56.44 201 GLU A CA 1
ATOM 1472 C C . GLU A 1 201 ? 3.112 10.638 9.574 1.00 56.44 201 GLU A C 1
ATOM 1474 O O . GLU A 1 201 ? 2.322 10.436 10.497 1.00 56.44 201 GLU A O 1
ATOM 1479 N N . PHE A 1 202 ? 4.361 11.078 9.766 1.00 44.78 202 PHE A N 1
ATOM 1480 C CA . PHE A 1 202 ? 4.926 11.466 11.066 1.00 44.78 202 PHE A CA 1
ATOM 1481 C C . PHE A 1 202 ? 5.108 12.976 11.182 1.00 44.78 202 PHE A C 1
ATOM 1483 O O . PHE A 1 202 ? 5.528 13.593 10.176 1.00 44.78 202 PHE A O 1
#

Mean predicted aligned error: 9.26 Å